Protein AF-A0A9W9AMW8-F1 (afdb_monomer)

Foldseek 3Di:
DVVVVVVVCVVVVPDDDDDDDDDPDDDDPPLCQQVVCSVCCVLVVPSDLGANPPVPPDDPPDPDPRDHRVNSLVCSCVDDDPNVCLLPVVNCVVSVVVVLVVQLVVLLVVQDDPVCVVVLVVLVVLADPVNVVVLVVVCVVPVPDDQDDSNSVSVVVNVVSVLSSQCRRPPGPSVVVVVVVVVVVCCVVVNDDPDDDDDDDDLLPDVQLLVLLVHDDDPVCNPVDDPPPVSSVVSVVSCVSRVSSVVVVVVVVVVCCCCAQQVCVPPQSQHPVGHDPDD

Mean predicted aligned error: 9.23 Å

Secondary structure (DSSP, 8-state):
-HHHHHHHHHHHT-S--------SSPPPSSS-HHHHHHH-TTTSTTS-S-TT-TT----TTS--PPPPHHHHHHHHHH-TTT-HHHH-HHHHHHHHHHHHHHHHHHHHHHH--TTHHHHHHHHHHH--HHHHHHHHHHHHH-TTPPP-SHHHHHHHHHHHHHHHHHTTSTT-HHHHHHHHHHHHHHHHHH-S-S--------TTT-HHHHHHTT----GGGTTTT--HHHHHHHHHHHHHH-HHHHHHHHHHHHHHIIIIIS-TTSTT-EETTEE-S--

Organism: NCBI:txid40482

InterPro domains:
  IPR025476 Helitron helicase-like domain [PF14214] (72-278)

Radius of gyration: 26.16 Å; Cα contacts (8 Å, |Δi|>4): 205; chains: 1; bounding box: 61×70×67 Å

Sequence (279 aa):
MRKLIALQQLKSGDEPFIKFPSGSTALSTYKNPKLYAYLWPTLFPYGVGMMENDDIHSDSSVGFRHIDMRTHTSYLLQSKPNCRFQTHLSFIFVIGNILQRRQTSFNAKLAVKRSWFPHVEVLLQKITKNTIDEYTLKLKENPFTRAVTEGEKAASQLMKYINYVDEHIPGSMSEVQNMREEMFSLVHTNNLPHVFLTLNPSDTNNPIAQVFAGRNINLDQFFHNLKPQTDNLERSACIAQNPVAGAQFFNFSVRNLLDILLGTKRQNRKGVFGEVAVY

Structure (mmCIF, N/CA/C/O backbone):
data_AF-A0A9W9AMW8-F1
#
_entry.id   AF-A0A9W9AMW8-F1
#
loop_
_atom_site.group_PDB
_atom_site.id
_atom_site.type_symbol
_atom_site.label_atom_id
_atom_site.label_alt_id
_atom_site.label_comp_id
_atom_site.label_asym_id
_atom_site.label_entity_id
_atom_site.label_seq_id
_atom_site.pdbx_PDB_ins_code
_atom_site.Cartn_x
_atom_site.Cartn_y
_atom_site.Cartn_z
_atom_site.occupancy
_atom_site.B_iso_or_equiv
_atom_site.auth_seq_id
_atom_site.auth_comp_id
_atom_site.auth_asym_id
_atom_site.auth_atom_id
_atom_site.pdbx_PDB_model_num
ATOM 1 N N . MET A 1 1 ? 23.809 26.213 -1.575 1.00 58.16 1 MET A N 1
ATOM 2 C CA . MET A 1 1 ? 24.004 26.499 -3.015 1.00 58.16 1 MET A CA 1
ATOM 3 C C . MET A 1 1 ? 22.744 26.337 -3.869 1.00 58.16 1 MET A C 1
ATOM 5 O O . MET A 1 1 ? 22.330 27.344 -4.417 1.00 58.16 1 MET A O 1
ATOM 9 N N . ARG A 1 2 ? 22.066 25.174 -3.945 1.00 64.50 2 ARG A N 1
ATOM 10 C CA . ARG A 1 2 ? 20.870 24.984 -4.817 1.00 64.50 2 ARG A CA 1
ATOM 11 C C . ARG A 1 2 ? 19.776 26.063 -4.700 1.00 64.50 2 ARG A C 1
ATOM 13 O O . ARG A 1 2 ? 19.277 26.525 -5.714 1.00 64.50 2 ARG A O 1
ATOM 20 N N . LYS A 1 3 ? 19.441 26.508 -3.481 1.00 76.88 3 LYS A N 1
ATOM 21 C CA . LYS A 1 3 ? 18.440 27.575 -3.264 1.00 76.88 3 LYS A CA 1
ATOM 22 C C . LYS A 1 3 ? 18.884 28.951 -3.790 1.00 76.88 3 LYS A C 1
ATOM 24 O O . LYS A 1 3 ? 18.048 29.704 -4.266 1.00 76.88 3 LYS A O 1
ATOM 29 N N . LEU A 1 4 ? 20.180 29.271 -3.709 1.00 81.56 4 LEU A N 1
ATOM 30 C CA . LEU A 1 4 ? 20.737 30.539 -4.205 1.00 81.56 4 LEU A CA 1
ATOM 31 C C . LEU A 1 4 ? 20.800 30.560 -5.736 1.00 81.56 4 LEU A C 1
ATOM 33 O O . LEU A 1 4 ? 20.479 31.579 -6.330 1.00 81.56 4 LEU A O 1
ATOM 37 N N . ILE A 1 5 ? 21.126 29.421 -6.356 1.00 82.62 5 ILE A N 1
ATOM 38 C CA . ILE A 1 5 ? 21.099 29.246 -7.817 1.00 82.62 5 ILE A CA 1
ATOM 39 C C . ILE 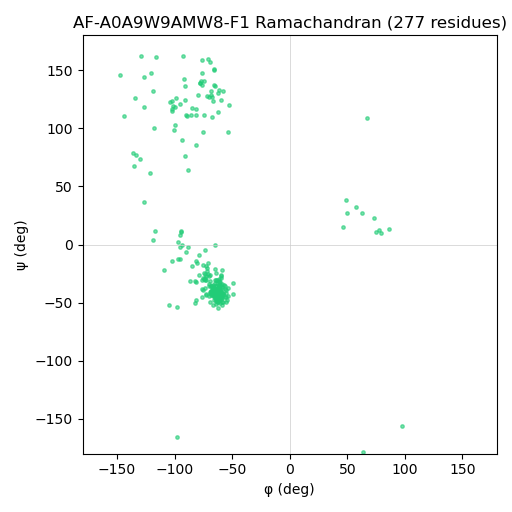A 1 5 ? 19.670 29.436 -8.345 1.00 82.62 5 ILE A C 1
ATOM 41 O O . ILE A 1 5 ? 19.457 30.250 -9.235 1.00 82.62 5 ILE A O 1
ATOM 45 N N . ALA A 1 6 ? 18.680 28.791 -7.717 1.00 76.81 6 ALA A N 1
ATOM 46 C CA . ALA A 1 6 ? 17.273 28.966 -8.084 1.00 76.81 6 ALA A CA 1
ATOM 47 C C . ALA A 1 6 ? 16.792 30.423 -7.921 1.00 76.81 6 ALA A C 1
ATOM 49 O O . ALA A 1 6 ? 16.047 30.929 -8.753 1.00 76.81 6 ALA A O 1
ATOM 50 N N . LEU A 1 7 ? 17.235 31.126 -6.871 1.00 80.31 7 LEU A N 1
ATOM 51 C CA . LEU A 1 7 ? 16.938 32.552 -6.672 1.00 80.31 7 LEU 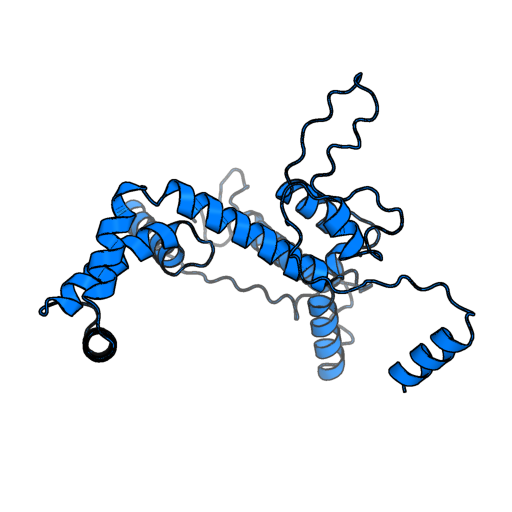A CA 1
ATOM 52 C C . LEU A 1 7 ? 17.586 33.452 -7.732 1.00 80.31 7 LEU A C 1
ATOM 54 O O . LEU A 1 7 ? 16.980 34.440 -8.141 1.00 80.31 7 LEU A O 1
ATOM 58 N N . GLN A 1 8 ? 18.805 33.128 -8.162 1.00 82.56 8 GLN A N 1
ATOM 59 C CA . GLN A 1 8 ? 19.505 33.857 -9.215 1.00 82.56 8 GLN A CA 1
ATOM 60 C C . GLN A 1 8 ? 18.796 33.684 -10.565 1.00 82.56 8 GLN A C 1
ATOM 62 O O . GLN A 1 8 ? 18.558 34.682 -11.235 1.00 82.56 8 GLN A O 1
ATOM 67 N N . GLN A 1 9 ? 18.367 32.460 -10.897 1.00 81.44 9 GLN A N 1
ATOM 68 C CA . GLN A 1 9 ? 17.563 32.157 -12.091 1.00 81.44 9 GLN A CA 1
ATOM 69 C C . GLN A 1 9 ? 16.189 32.852 -12.059 1.00 81.44 9 GLN A C 1
ATOM 71 O O . GLN A 1 9 ? 15.756 33.435 -13.049 1.00 81.44 9 GLN A O 1
ATOM 76 N N . LEU A 1 10 ? 15.524 32.873 -10.895 1.00 77.88 10 LEU A N 1
ATOM 77 C CA . LEU A 1 10 ? 14.263 33.604 -10.705 1.00 77.88 10 LEU A CA 1
ATOM 78 C C . LEU A 1 10 ? 14.413 35.111 -10.947 1.00 77.88 10 LEU A C 1
ATOM 80 O O . LEU A 1 10 ? 13.481 35.748 -11.431 1.00 77.88 10 LEU A O 1
ATOM 84 N N . LYS A 1 11 ? 15.561 35.690 -10.573 1.00 81.25 11 LYS A N 1
ATOM 85 C CA . LYS A 1 11 ? 15.839 37.119 -10.762 1.00 81.25 11 LYS A CA 1
ATOM 86 C C . LYS A 1 11 ? 16.311 37.468 -12.168 1.00 81.25 11 LYS A C 1
ATOM 88 O O . LYS A 1 11 ? 16.034 38.582 -12.599 1.00 81.25 11 LYS A O 1
ATOM 93 N N . SER A 1 12 ? 17.034 36.576 -12.845 1.00 83.69 12 SER A N 1
ATOM 94 C CA . SER A 1 12 ? 17.499 36.824 -14.212 1.00 83.69 12 SER A CA 1
ATOM 95 C C . SER A 1 12 ? 16.367 36.726 -15.234 1.00 83.69 12 SER A C 1
ATOM 97 O O . SER A 1 12 ? 16.420 37.396 -16.258 1.00 83.69 12 SER A O 1
ATOM 99 N N . GLY A 1 13 ? 15.307 35.967 -14.925 1.00 75.31 13 GLY A N 1
ATOM 100 C CA . GLY A 1 13 ? 14.153 35.804 -15.812 1.00 75.31 13 GLY A CA 1
ATOM 101 C C . GLY A 1 13 ? 14.427 34.883 -17.003 1.00 75.31 13 GLY A C 1
ATOM 102 O O . GLY A 1 13 ? 13.601 34.808 -17.907 1.00 75.31 13 GLY A O 1
ATOM 103 N N . ASP A 1 14 ? 15.561 34.174 -16.990 1.00 76.00 14 ASP A N 1
ATOM 104 C CA . ASP A 1 14 ? 15.997 33.304 -18.089 1.00 76.00 14 ASP A CA 1
ATOM 105 C C . ASP A 1 14 ? 15.162 32.016 -18.201 1.00 76.00 14 ASP A C 1
ATOM 107 O O . ASP A 1 14 ? 15.104 31.409 -19.269 1.00 76.00 14 ASP A O 1
AT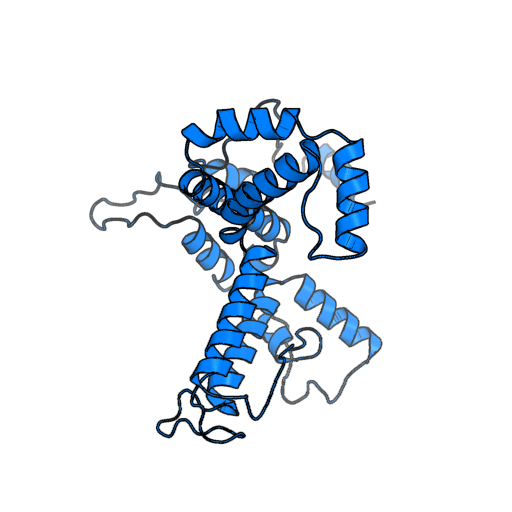OM 111 N N . GLU A 1 15 ? 14.500 31.592 -17.117 1.00 72.19 15 GLU A N 1
ATOM 112 C CA . GLU A 1 15 ? 13.675 30.380 -17.090 1.00 72.19 15 GLU A CA 1
ATOM 113 C C . GLU A 1 15 ? 12.202 30.689 -16.759 1.00 72.19 15 GLU A C 1
ATOM 115 O O . GLU A 1 15 ? 11.914 31.382 -15.775 1.00 72.19 15 GLU A O 1
ATOM 120 N N . PRO A 1 16 ? 11.237 30.146 -17.530 1.00 69.69 16 PRO A N 1
ATOM 121 C CA . PRO A 1 16 ? 9.822 30.280 -17.218 1.00 69.69 16 PRO A CA 1
ATOM 122 C C . PRO A 1 16 ? 9.482 29.493 -15.948 1.00 69.69 16 PRO A C 1
ATOM 124 O O . PRO A 1 16 ? 9.762 28.299 -15.837 1.00 69.69 16 PRO A O 1
ATOM 127 N N . PHE A 1 17 ? 8.823 30.147 -14.993 1.00 69.44 17 PHE A N 1
ATOM 128 C CA . PHE A 1 17 ? 8.381 29.528 -13.745 1.00 69.44 17 PHE A CA 1
ATOM 129 C C . PHE A 1 17 ? 6.861 29.611 -13.586 1.00 69.44 17 PHE A C 1
ATOM 131 O O . PHE A 1 17 ? 6.219 30.580 -13.989 1.00 69.44 17 PHE A O 1
ATOM 138 N N . ILE A 1 18 ? 6.276 28.596 -12.943 1.00 67.62 18 ILE A N 1
ATOM 139 C CA . ILE A 1 18 ? 4.854 28.577 -12.582 1.00 67.62 18 ILE A CA 1
ATOM 140 C C . ILE A 1 18 ? 4.730 28.928 -11.101 1.00 67.62 18 ILE A C 1
ATOM 142 O O . ILE A 1 18 ? 5.240 28.218 -10.232 1.00 67.62 18 ILE A O 1
ATOM 146 N N . LYS A 1 19 ? 4.034 30.027 -10.796 1.00 70.12 19 LYS A N 1
ATOM 147 C CA . LYS A 1 19 ? 3.713 30.408 -9.418 1.00 70.12 19 LYS A CA 1
ATOM 148 C C . LYS A 1 19 ? 2.490 29.625 -8.942 1.00 70.12 19 LYS A C 1
ATOM 150 O O . LYS A 1 19 ? 1.393 29.837 -9.447 1.00 70.12 19 LYS A O 1
ATOM 155 N N . PHE A 1 20 ? 2.671 28.788 -7.924 1.00 67.56 20 PHE A N 1
ATOM 156 C CA . PHE A 1 20 ? 1.572 28.147 -7.200 1.00 67.56 20 PHE A CA 1
ATOM 157 C C . PHE A 1 20 ? 1.286 28.901 -5.894 1.00 67.56 20 PHE A C 1
ATOM 159 O O . PHE A 1 20 ? 2.062 28.781 -4.944 1.00 67.56 20 PHE A O 1
ATOM 166 N N . PRO A 1 21 ? 0.219 29.718 -5.823 1.00 66.25 21 PRO A N 1
ATOM 167 C CA . PRO A 1 21 ? -0.158 30.384 -4.584 1.00 66.25 21 PRO A CA 1
ATOM 168 C C . PRO A 1 21 ? -0.796 29.391 -3.602 1.00 66.25 21 PRO A C 1
ATOM 170 O O . PRO A 1 21 ? -1.598 28.542 -3.987 1.00 66.25 21 PRO A O 1
ATOM 173 N N . SER A 1 22 ? -0.479 29.527 -2.316 1.00 73.56 22 SER A N 1
ATOM 174 C CA . SER A 1 22 ? -1.246 28.892 -1.242 1.00 73.56 22 SER A CA 1
ATOM 175 C C . SER A 1 22 ? -2.550 29.660 -1.006 1.00 73.56 22 SER A C 1
ATOM 177 O O . SER A 1 22 ? -2.531 30.890 -0.967 1.00 73.56 22 SER A O 1
ATOM 179 N N . GLY A 1 23 ? -3.664 28.951 -0.814 1.00 77.75 23 GLY A N 1
ATOM 180 C CA . GLY A 1 23 ? -4.969 29.533 -0.481 1.00 77.75 23 GLY A CA 1
ATOM 181 C C . GLY A 1 23 ? -5.469 29.103 0.900 1.00 77.75 23 GLY A C 1
ATOM 182 O O . GLY A 1 23 ? -5.011 28.103 1.446 1.00 77.75 23 GLY A O 1
ATOM 183 N N . SER A 1 24 ? -6.431 29.844 1.456 1.00 83.19 24 SER A N 1
ATOM 184 C CA . SER A 1 24 ? -7.103 29.516 2.726 1.00 83.19 24 SER A CA 1
ATOM 185 C C . SER A 1 24 ? -8.213 28.468 2.581 1.00 83.19 24 SER A C 1
ATOM 187 O O . SER A 1 24 ? -8.658 27.896 3.571 1.00 83.19 24 SER A O 1
ATOM 189 N N . THR A 1 25 ? -8.671 28.210 1.352 1.00 83.56 25 THR A N 1
ATOM 190 C CA . THR A 1 25 ? -9.754 27.263 1.058 1.00 83.56 25 THR A CA 1
ATOM 191 C C . THR A 1 25 ? -9.177 25.955 0.532 1.00 83.56 25 THR A C 1
ATOM 193 O O . THR A 1 25 ? -8.456 25.945 -0.466 1.00 83.56 25 THR A O 1
ATOM 196 N N . ALA A 1 26 ? -9.505 24.843 1.189 1.00 82.06 26 ALA A N 1
ATOM 197 C CA . ALA A 1 26 ? -9.103 23.521 0.728 1.00 82.06 26 ALA A CA 1
ATOM 198 C C . ALA A 1 26 ? -9.839 23.154 -0.569 1.00 82.06 26 ALA A C 1
ATOM 200 O O . ALA A 1 26 ? -11.061 23.274 -0.661 1.00 82.06 26 ALA A O 1
ATOM 201 N N . LEU A 1 27 ? -9.097 22.673 -1.567 1.00 83.88 27 LEU A N 1
ATOM 202 C CA . LEU A 1 27 ? -9.687 22.159 -2.799 1.00 83.88 27 LEU A CA 1
ATOM 203 C C . LEU A 1 27 ? -10.235 20.746 -2.577 1.00 83.88 27 LEU A C 1
ATOM 205 O O . LEU A 1 27 ? -9.589 19.907 -1.946 1.00 83.88 27 LEU A O 1
ATOM 209 N N . SER A 1 28 ? -11.416 20.472 -3.138 1.00 85.94 28 SER A N 1
ATOM 210 C CA . SER A 1 28 ? -11.959 19.113 -3.178 1.00 85.94 28 SER A CA 1
ATOM 211 C C . SER A 1 28 ? -11.016 18.209 -3.962 1.00 85.94 28 SER A C 1
ATOM 213 O O . SER A 1 28 ? -10.603 18.555 -5.071 1.00 85.94 28 SER A O 1
ATOM 215 N N . THR A 1 29 ? -10.720 17.037 -3.401 1.00 85.56 29 THR A N 1
ATOM 216 C CA . THR A 1 29 ? -10.011 15.978 -4.119 1.00 85.56 29 THR A CA 1
ATOM 217 C C . THR A 1 29 ? -10.936 15.171 -5.018 1.00 85.56 29 THR A C 1
ATOM 219 O O . THR A 1 29 ? -10.418 14.435 -5.839 1.00 85.56 29 THR A O 1
ATOM 222 N N . TYR A 1 30 ? -12.264 15.274 -4.879 1.00 85.50 30 TYR A N 1
ATOM 223 C CA . TYR A 1 30 ? -13.259 14.556 -5.687 1.00 85.50 30 TYR A CA 1
ATOM 224 C C . TYR A 1 30 ? -13.675 15.358 -6.915 1.00 85.50 30 TYR A C 1
ATOM 226 O O . TYR A 1 30 ? -13.981 16.544 -6.771 1.00 85.50 30 TYR A O 1
ATOM 234 N N . LYS A 1 31 ? -13.764 14.687 -8.076 1.00 82.94 31 LYS A N 1
ATOM 235 C CA . LYS A 1 31 ? -14.262 15.257 -9.344 1.00 82.94 31 LYS A CA 1
ATOM 236 C C . LYS A 1 31 ? -13.616 16.607 -9.685 1.00 82.94 31 LYS A C 1
ATOM 238 O O . LYS A 1 31 ? -14.275 17.539 -10.131 1.00 82.94 31 LYS A O 1
ATOM 243 N N . ASN A 1 32 ? -12.321 16.725 -9.402 1.00 88.06 32 ASN A N 1
ATOM 244 C CA . ASN A 1 32 ? -11.545 17.938 -9.625 1.00 88.06 32 ASN A CA 1
ATOM 245 C C . ASN A 1 32 ? -10.257 17.588 -10.383 1.00 88.06 32 ASN A C 1
ATOM 247 O O . ASN A 1 32 ? -9.176 17.576 -9.791 1.00 88.06 32 ASN A O 1
ATOM 251 N N . PRO A 1 33 ? -10.348 17.279 -11.688 1.00 88.56 33 PRO A N 1
ATOM 252 C CA . PRO A 1 33 ? -9.206 16.810 -12.474 1.00 88.56 33 PRO A CA 1
ATOM 253 C C . PRO A 1 33 ? -8.055 17.824 -12.521 1.00 88.56 33 PRO A C 1
ATOM 255 O O . PRO A 1 33 ? -6.881 17.448 -12.525 1.00 88.56 33 PRO A O 1
ATOM 258 N N . LYS A 1 34 ? -8.375 19.126 -12.494 1.00 88.06 34 LYS A N 1
ATOM 259 C CA . LYS A 1 34 ? -7.392 20.221 -12.514 1.00 88.06 34 LYS A CA 1
ATOM 260 C C . LYS A 1 34 ? -6.461 20.189 -11.303 1.00 88.06 34 LYS A C 1
ATOM 262 O O . LYS A 1 34 ? -5.285 20.519 -11.441 1.00 88.06 34 LYS A O 1
ATOM 267 N N . LEU A 1 35 ? -6.945 19.718 -10.149 1.00 89.25 35 LEU A N 1
ATOM 268 C CA . LEU A 1 35 ? -6.121 19.543 -8.953 1.00 89.25 35 LEU A CA 1
ATOM 269 C C . LEU A 1 35 ? -4.894 18.668 -9.231 1.00 89.25 35 LEU A C 1
ATOM 271 O O . LEU A 1 35 ? -3.804 18.985 -8.768 1.00 89.25 35 LEU A O 1
ATOM 275 N N . TYR A 1 36 ? -5.042 17.586 -9.995 1.00 90.44 36 TYR A N 1
ATOM 276 C CA . TYR A 1 36 ? -3.932 16.667 -10.252 1.00 90.44 36 TYR A CA 1
ATOM 277 C C . TYR A 1 36 ? -2.867 17.284 -11.165 1.00 90.44 36 TYR A C 1
ATOM 279 O O . TYR A 1 36 ? -1.677 17.058 -10.949 1.00 90.44 36 TYR A O 1
ATOM 287 N N . ALA A 1 37 ? -3.268 18.122 -12.126 1.00 88.69 37 ALA A N 1
ATOM 288 C CA . ALA A 1 37 ? -2.322 18.898 -12.928 1.00 88.69 37 ALA A CA 1
ATOM 289 C C . ALA A 1 37 ? -1.587 19.951 -12.083 1.00 88.69 37 ALA A C 1
ATOM 291 O O . ALA A 1 37 ? -0.398 20.179 -12.282 1.00 88.69 37 ALA A O 1
ATOM 292 N N . TYR A 1 38 ? -2.270 20.547 -11.102 1.00 86.50 38 TYR A N 1
ATOM 293 C CA . TYR A 1 38 ? -1.658 21.482 -10.157 1.00 86.50 38 TYR A CA 1
ATOM 294 C C . TYR A 1 38 ? -0.667 20.811 -9.205 1.00 86.50 38 TYR A C 1
ATOM 296 O O . TYR A 1 38 ? 0.388 21.370 -8.922 1.00 86.50 38 TYR A O 1
ATOM 304 N N . LEU A 1 39 ? -0.983 19.608 -8.725 1.00 89.12 39 LEU A N 1
ATOM 305 C CA . LEU A 1 39 ? -0.099 18.849 -7.841 1.00 89.12 39 LEU A CA 1
ATOM 306 C C . LEU A 1 39 ? 1.143 18.327 -8.574 1.00 89.12 39 LEU A C 1
ATOM 308 O O . LEU A 1 39 ? 2.222 18.281 -7.982 1.00 89.12 39 LEU A O 1
ATOM 312 N N . TRP A 1 40 ? 0.999 17.947 -9.848 1.00 92.06 40 TRP A N 1
ATOM 313 C CA . TRP A 1 40 ? 2.073 17.332 -10.633 1.00 92.06 40 TRP A CA 1
ATOM 314 C C . TRP A 1 40 ? 2.197 17.907 -12.044 1.00 92.06 40 TRP A C 1
ATOM 316 O O . TRP A 1 40 ? 1.995 17.184 -13.027 1.00 92.06 40 TRP A O 1
ATOM 326 N N . PRO A 1 41 ? 2.613 19.177 -12.174 1.00 89.62 41 PRO A N 1
ATOM 327 C CA . PRO A 1 41 ? 2.812 19.795 -13.482 1.00 89.62 41 PRO A CA 1
ATOM 328 C C . PRO A 1 41 ? 3.858 19.049 -14.327 1.00 89.62 41 PRO A C 1
ATOM 330 O O . PRO A 1 41 ? 3.753 19.005 -15.546 1.00 89.62 41 PRO A O 1
ATOM 333 N N . THR A 1 42 ? 4.835 18.386 -13.701 1.00 89.38 42 THR A N 1
ATOM 334 C CA . THR A 1 42 ? 5.845 17.560 -14.387 1.00 89.38 42 THR A CA 1
ATOM 335 C C . THR A 1 42 ? 5.290 16.241 -14.934 1.00 89.38 42 THR A C 1
ATOM 337 O O . THR A 1 42 ? 5.814 15.707 -15.913 1.00 89.38 42 THR A O 1
ATOM 340 N N . LEU A 1 43 ? 4.228 15.699 -14.329 1.00 91.75 43 LEU A N 1
ATOM 341 C CA . LEU A 1 43 ? 3.564 14.481 -14.803 1.00 91.75 43 LEU A CA 1
ATOM 342 C C . LEU A 1 43 ? 2.491 14.789 -15.852 1.00 91.75 43 LEU A C 1
ATOM 344 O O . LEU A 1 43 ? 2.310 14.003 -16.786 1.00 91.75 43 LEU A O 1
ATOM 348 N N . PHE A 1 44 ? 1.847 15.953 -15.739 1.00 90.62 44 PHE A N 1
ATOM 349 C CA . PHE A 1 44 ? 0.794 16.435 -16.636 1.00 90.62 44 PHE A CA 1
ATOM 350 C C . PHE A 1 44 ? 1.168 17.784 -17.288 1.00 90.62 44 PHE A C 1
ATOM 352 O O . PHE A 1 44 ? 0.448 18.768 -17.108 1.00 90.62 44 PHE A O 1
ATOM 359 N N . PRO A 1 45 ? 2.262 17.858 -18.074 1.00 87.19 45 PRO A N 1
ATOM 360 C CA . PRO A 1 45 ? 2.797 19.129 -18.585 1.00 87.19 45 PRO A CA 1
ATOM 361 C C . PRO A 1 45 ? 1.851 19.866 -19.539 1.00 87.19 45 PRO A C 1
ATOM 363 O O . PRO A 1 45 ? 1.920 21.084 -19.660 1.00 87.19 45 PRO A O 1
ATOM 366 N N . TYR A 1 46 ? 0.948 19.138 -20.195 1.00 85.75 46 TYR A N 1
ATOM 367 C CA . TYR A 1 46 ? -0.035 19.696 -21.126 1.00 85.75 46 TYR A CA 1
ATOM 368 C C . TYR A 1 46 ? -1.407 19.939 -20.482 1.00 85.75 46 TYR A C 1
ATOM 370 O O . TYR A 1 46 ? -2.344 20.311 -21.179 1.00 85.75 46 TYR A O 1
ATOM 378 N N . GLY A 1 47 ? -1.563 19.682 -19.176 1.00 82.81 47 GLY A N 1
ATOM 379 C CA . GLY A 1 47 ? -2.856 19.815 -18.499 1.00 82.81 47 GLY A CA 1
ATOM 380 C C . GLY A 1 47 ? -3.942 18.872 -19.033 1.00 82.81 47 GLY A C 1
ATOM 381 O O . GLY A 1 47 ? -5.123 19.196 -18.943 1.00 82.81 47 GLY A O 1
ATOM 382 N N . VAL A 1 48 ? -3.556 17.717 -19.588 1.00 84.69 48 VAL A N 1
ATOM 383 C CA . VAL A 1 48 ? -4.465 16.661 -20.069 1.00 84.69 48 VAL A CA 1
ATOM 384 C C . VAL A 1 48 ? -4.071 15.294 -19.505 1.00 84.69 48 VAL A C 1
ATOM 386 O O . VAL A 1 48 ? -2.945 15.102 -19.041 1.00 84.69 48 VAL A O 1
ATOM 389 N N . GLY A 1 49 ? -4.996 14.330 -19.557 1.00 85.25 49 GLY A N 1
ATOM 390 C CA . GLY A 1 49 ? -4.763 12.957 -19.089 1.00 85.25 49 GLY A CA 1
ATOM 391 C C . GLY A 1 49 ? -4.819 12.777 -17.569 1.00 85.25 49 GLY A C 1
ATOM 392 O O . GLY A 1 49 ? -4.403 11.740 -17.064 1.00 85.25 49 GLY A O 1
ATOM 393 N N . MET A 1 50 ? -5.313 13.773 -16.828 1.00 89.69 50 MET A N 1
ATOM 394 C CA . MET A 1 50 ? -5.529 13.671 -15.384 1.00 89.69 50 MET A CA 1
ATOM 395 C C . MET A 1 50 ? -6.674 12.714 -15.048 1.00 89.69 50 MET A C 1
ATOM 397 O O . MET A 1 50 ? -7.585 12.484 -15.844 1.00 89.69 50 MET A O 1
ATOM 401 N N . MET A 1 51 ? -6.649 12.189 -13.826 1.00 89.88 51 MET A N 1
ATOM 402 C CA . MET A 1 51 ? -7.715 11.346 -13.299 1.00 89.88 51 MET A CA 1
ATOM 403 C C . MET A 1 51 ? -9.019 12.128 -13.129 1.00 89.88 51 MET A C 1
ATOM 405 O O . MET A 1 51 ? -8.990 13.322 -12.839 1.00 89.88 51 MET A O 1
ATOM 409 N N . GLU A 1 52 ? -10.150 11.426 -13.265 1.00 86.75 52 GLU A N 1
ATOM 410 C CA . GLU A 1 52 ? -11.501 11.992 -13.094 1.00 86.75 52 GLU A CA 1
ATOM 411 C C . GLU A 1 52 ? -11.784 13.183 -14.024 1.00 86.75 52 GLU A C 1
ATOM 413 O O . GLU A 1 52 ? -12.478 14.126 -13.645 1.00 86.75 52 GLU A O 1
ATOM 418 N N . ASN A 1 53 ? -11.188 13.170 -15.219 1.00 84.25 53 ASN A N 1
ATOM 419 C CA . ASN A 1 53 ? -11.430 14.180 -16.234 1.00 84.25 53 ASN A CA 1
ATOM 420 C C . ASN A 1 53 ? -12.539 13.724 -17.185 1.00 84.25 53 ASN A C 1
ATOM 422 O O . ASN A 1 53 ? -12.263 13.091 -18.203 1.00 84.25 53 ASN A O 1
ATOM 426 N N . ASP A 1 54 ? -13.775 14.065 -16.831 1.00 76.81 54 ASP A N 1
ATOM 427 C CA . ASP A 1 54 ? -14.958 13.790 -17.651 1.00 76.81 54 ASP A CA 1
ATOM 428 C C . ASP A 1 54 ? -15.109 14.805 -18.808 1.00 76.81 54 ASP A C 1
ATOM 430 O O . ASP A 1 54 ? -15.913 14.599 -19.706 1.00 76.81 54 ASP A O 1
ATOM 434 N N . ASP A 1 55 ? -14.312 15.883 -18.850 1.00 72.38 55 ASP A N 1
ATOM 435 C CA . ASP A 1 55 ? -14.420 16.910 -19.900 1.00 72.38 55 ASP A CA 1
ATOM 436 C C . ASP A 1 55 ? -13.895 16.413 -21.267 1.00 72.38 55 ASP A C 1
ATOM 438 O O . ASP A 1 55 ? -14.215 16.982 -22.312 1.00 72.38 55 ASP A O 1
ATOM 442 N N . ILE A 1 56 ? -13.093 15.338 -21.288 1.00 65.25 56 ILE A N 1
ATOM 443 C CA . ILE A 1 56 ? -12.536 14.728 -22.509 1.00 65.25 56 ILE A CA 1
ATOM 444 C C . ILE A 1 56 ? -13.521 13.682 -23.051 1.00 65.25 56 ILE A C 1
ATOM 446 O O . ILE A 1 56 ? -13.240 12.487 -23.108 1.00 65.25 56 ILE A O 1
ATOM 450 N N . HIS A 1 57 ? -14.701 14.130 -23.467 1.00 59.44 57 HIS A N 1
ATOM 451 C CA . HIS A 1 57 ? -15.585 13.341 -24.320 1.00 59.44 57 HIS A CA 1
ATOM 452 C C . HIS A 1 57 ? -15.267 13.668 -25.783 1.00 59.44 57 HIS A C 1
ATOM 454 O O . HIS A 1 57 ? -15.973 14.435 -26.434 1.00 59.44 57 HIS A O 1
ATOM 460 N N . SER A 1 58 ? -14.155 13.135 -26.301 1.00 53.03 58 SER A N 1
ATOM 461 C CA . SER A 1 58 ? -13.889 13.194 -27.739 1.00 53.03 58 SER A CA 1
ATOM 462 C C . SER A 1 58 ? -14.790 12.182 -28.441 1.00 53.03 58 SER A C 1
ATOM 464 O O . SER A 1 58 ? -14.585 10.981 -28.295 1.00 53.03 58 SER A O 1
ATOM 466 N N . ASP A 1 59 ? -15.743 12.708 -29.201 1.00 54.28 59 ASP A N 1
ATOM 467 C CA . ASP A 1 59 ? -16.601 12.001 -30.147 1.00 54.28 59 ASP A CA 1
ATOM 468 C C . ASP A 1 59 ? -17.598 11.008 -29.511 1.00 54.28 59 ASP A C 1
ATOM 470 O O . ASP A 1 59 ? -17.263 9.928 -29.028 1.00 54.28 59 ASP A O 1
ATOM 474 N N . SER A 1 60 ? -18.881 11.375 -29.539 1.00 56.91 60 SER A N 1
ATOM 475 C CA . SER A 1 60 ? -20.010 10.571 -29.043 1.00 56.91 60 SER A CA 1
ATOM 476 C C . SER A 1 60 ? -20.233 9.263 -29.820 1.00 56.91 60 SER A C 1
ATOM 478 O O . SER A 1 60 ? -21.134 8.494 -29.483 1.00 56.91 60 SER A O 1
ATOM 480 N N . SER A 1 61 ? -19.412 9.001 -30.842 1.00 59.12 61 SER A N 1
ATOM 481 C CA . SER A 1 61 ? -19.399 7.792 -31.666 1.00 59.12 61 SER A CA 1
ATOM 482 C C . SER A 1 61 ? -18.830 6.571 -30.931 1.00 59.12 61 SER A C 1
ATOM 484 O O . SER A 1 61 ? -19.278 5.447 -31.162 1.00 59.12 61 SER A O 1
ATOM 486 N N . VAL A 1 62 ? -17.894 6.779 -29.999 1.00 58.94 62 VAL A N 1
ATOM 487 C CA . VAL A 1 62 ? -17.306 5.726 -29.166 1.00 58.94 62 VAL A CA 1
ATOM 488 C C . VAL A 1 62 ? -17.658 6.052 -27.726 1.00 58.94 62 VAL A C 1
ATOM 490 O O . VAL A 1 62 ? -17.054 6.929 -27.120 1.00 58.94 62 VAL A O 1
ATOM 493 N N . GLY A 1 63 ? -18.674 5.382 -27.177 1.00 57.06 63 GLY A N 1
ATOM 494 C CA . GLY A 1 63 ? -19.122 5.601 -25.802 1.00 57.06 63 GLY A CA 1
ATOM 495 C C . GLY A 1 63 ? -17.959 5.462 -24.820 1.00 57.06 63 GLY A C 1
ATOM 496 O O . GLY A 1 63 ? -17.589 4.349 -24.442 1.00 57.06 63 GLY A O 1
ATOM 497 N N . PHE A 1 64 ? -17.358 6.586 -24.425 1.00 62.09 64 PHE A N 1
ATOM 498 C CA . PHE A 1 64 ? -16.231 6.583 -23.509 1.00 62.09 64 PHE A CA 1
ATOM 499 C C . PHE A 1 64 ? -16.735 6.106 -22.149 1.00 62.09 64 PHE A C 1
ATOM 501 O O . PHE A 1 64 ? -17.520 6.775 -21.474 1.00 62.09 64 PHE A O 1
ATOM 508 N N . ARG A 1 65 ? -16.317 4.899 -21.762 1.00 71.12 65 ARG A N 1
ATOM 509 C CA . ARG A 1 65 ? -16.656 4.319 -20.466 1.00 71.12 65 ARG A CA 1
ATOM 510 C C . ARG A 1 65 ? -15.961 5.134 -19.383 1.00 71.12 65 ARG A C 1
ATOM 512 O O . ARG A 1 65 ? -14.745 5.290 -19.429 1.00 71.12 65 ARG A O 1
ATOM 519 N N . HIS A 1 66 ? -16.720 5.596 -18.393 1.00 78.69 66 HIS A N 1
ATOM 520 C CA . HIS A 1 66 ? -16.156 6.226 -17.202 1.00 78.69 66 HIS A CA 1
ATOM 521 C C . HIS A 1 66 ? -15.095 5.303 -16.576 1.00 78.69 66 HIS A C 1
ATOM 523 O O . HIS A 1 66 ? -15.397 4.167 -16.189 1.00 78.69 66 HIS A O 1
ATOM 529 N N . ILE A 1 67 ? -13.857 5.794 -16.489 1.00 85.12 67 ILE A N 1
ATOM 530 C CA . ILE A 1 67 ? -12.722 5.078 -15.904 1.00 85.12 67 ILE A CA 1
ATOM 531 C C . ILE A 1 67 ? -12.602 5.513 -14.449 1.00 85.12 67 ILE A C 1
ATOM 533 O O . ILE A 1 67 ? -12.410 6.691 -14.153 1.00 85.12 67 ILE A O 1
ATOM 537 N N . ASP A 1 68 ? -12.691 4.561 -13.525 1.00 88.56 68 ASP A N 1
ATOM 538 C CA . ASP A 1 68 ? -12.509 4.867 -12.116 1.00 88.56 68 ASP A CA 1
ATOM 539 C C . ASP A 1 68 ? -11.064 5.310 -11.813 1.00 88.56 68 ASP A C 1
ATOM 541 O O . ASP A 1 68 ? -10.092 4.905 -12.460 1.00 88.56 68 ASP A O 1
ATOM 545 N N . MET A 1 69 ? -10.915 6.144 -10.782 1.00 90.00 69 MET A N 1
ATOM 546 C CA . MET A 1 69 ? -9.624 6.720 -10.400 1.00 90.00 69 MET A CA 1
ATOM 547 C C . MET A 1 69 ? -8.561 5.653 -10.096 1.00 90.00 69 MET A C 1
ATOM 549 O O . MET A 1 69 ? -7.382 5.874 -10.388 1.00 90.00 69 MET A O 1
ATOM 553 N N . ARG A 1 70 ? -8.947 4.510 -9.511 1.00 92.06 70 ARG A N 1
ATOM 554 C CA . ARG A 1 70 ? -8.007 3.440 -9.155 1.00 92.06 70 ARG A CA 1
ATOM 555 C C . ARG A 1 70 ? -7.468 2.790 -10.425 1.00 92.06 70 ARG A C 1
ATOM 557 O O . ARG A 1 70 ? -6.252 2.716 -10.565 1.00 92.06 70 ARG A O 1
ATOM 564 N N . THR A 1 71 ? -8.334 2.416 -11.364 1.00 91.62 71 THR A N 1
ATOM 565 C CA . THR A 1 71 ? -7.943 1.848 -12.662 1.00 91.62 71 THR A CA 1
ATOM 566 C C . THR A 1 71 ? -7.068 2.815 -13.452 1.00 91.62 71 THR A C 1
ATOM 568 O O . THR A 1 71 ? -6.015 2.417 -13.950 1.00 91.62 71 THR A O 1
ATOM 571 N N . HIS A 1 72 ? -7.432 4.101 -13.507 1.00 91.81 72 HIS A N 1
ATOM 572 C CA . HIS A 1 72 ? -6.609 5.106 -14.183 1.00 91.81 72 HIS A CA 1
ATOM 573 C C . HIS A 1 72 ? -5.233 5.252 -13.505 1.00 91.81 72 HIS A C 1
ATOM 575 O O . HIS A 1 72 ? -4.205 5.226 -14.174 1.00 91.81 72 HIS A O 1
ATOM 581 N N . THR A 1 73 ? -5.174 5.302 -12.171 1.00 93.50 73 THR A N 1
ATOM 582 C CA . THR A 1 73 ? -3.895 5.328 -11.437 1.00 93.50 73 THR A CA 1
ATOM 583 C C . THR A 1 73 ? -3.053 4.087 -11.731 1.00 93.50 73 THR A C 1
ATOM 585 O O . THR A 1 73 ? -1.862 4.207 -12.012 1.00 93.50 73 THR A O 1
ATOM 588 N N . SER A 1 74 ? -3.653 2.894 -11.704 1.00 92.56 74 SER A N 1
ATOM 589 C CA . SER A 1 74 ? -2.967 1.646 -12.043 1.00 92.56 74 SER A CA 1
ATOM 590 C C . SER A 1 74 ? -2.399 1.688 -13.458 1.00 92.56 74 SER A C 1
ATOM 592 O O . SER A 1 74 ? -1.252 1.293 -13.654 1.00 92.56 74 SER A O 1
ATOM 594 N N . TYR A 1 75 ? -3.151 2.228 -14.417 1.00 91.88 75 TYR A N 1
ATOM 595 C CA . TYR A 1 75 ? -2.672 2.441 -15.776 1.00 91.88 75 TYR A CA 1
ATOM 596 C C . TYR A 1 75 ? -1.480 3.407 -15.821 1.00 91.88 75 TYR A C 1
ATOM 598 O O . TYR A 1 75 ? -0.462 3.073 -16.425 1.00 91.88 75 TYR A O 1
ATOM 606 N N . LEU A 1 76 ? -1.536 4.554 -15.134 1.00 92.44 76 LEU A N 1
ATOM 607 C CA . LEU A 1 76 ? -0.430 5.523 -15.092 1.00 92.44 76 LEU A CA 1
ATOM 608 C C . LEU A 1 76 ? 0.839 4.919 -14.478 1.00 92.44 76 LEU A C 1
ATOM 610 O O . LEU A 1 76 ? 1.938 5.141 -14.985 1.00 92.44 76 LEU A O 1
ATOM 614 N N . LEU A 1 77 ? 0.691 4.105 -13.429 1.00 92.81 77 LEU A N 1
ATOM 615 C CA . LEU A 1 77 ? 1.802 3.381 -12.811 1.00 92.81 77 LEU A CA 1
ATOM 616 C C . LEU A 1 77 ? 2.336 2.245 -13.697 1.00 92.81 77 LEU A C 1
ATOM 618 O O . LEU A 1 77 ? 3.498 1.885 -13.565 1.00 92.81 77 LEU A O 1
ATOM 622 N N . GLN A 1 78 ? 1.537 1.675 -14.601 1.00 87.69 78 GLN A N 1
ATOM 623 C CA . GLN A 1 78 ? 1.956 0.583 -15.497 1.00 87.69 78 GLN A CA 1
ATOM 624 C C . GLN A 1 78 ? 2.384 1.056 -16.896 1.00 87.69 78 GLN A C 1
ATOM 626 O O . GLN A 1 78 ? 2.995 0.291 -17.642 1.00 87.69 78 GLN A O 1
ATOM 631 N N . SER A 1 79 ? 2.101 2.312 -17.244 1.00 80.06 79 SER A N 1
ATOM 632 C CA . SER A 1 79 ? 2.425 2.920 -18.535 1.00 80.06 79 SER A CA 1
ATOM 633 C C . SER A 1 79 ? 3.940 2.959 -18.777 1.00 80.06 79 SER A C 1
ATOM 635 O O . SER A 1 79 ? 4.682 3.672 -18.099 1.00 80.06 79 SER A O 1
ATOM 637 N N . LYS A 1 80 ? 4.397 2.208 -19.784 1.00 68.12 80 LYS A N 1
ATOM 638 C CA . LYS A 1 80 ? 5.764 2.253 -20.340 1.00 68.12 80 LYS A CA 1
ATOM 639 C C . LYS A 1 80 ? 5.776 3.258 -21.509 1.00 68.12 80 LYS A C 1
ATOM 641 O O . LYS A 1 80 ? 4.758 3.335 -22.194 1.00 68.12 80 LYS A O 1
ATOM 646 N N . PRO A 1 81 ? 6.840 4.065 -21.732 1.00 63.91 81 PRO A N 1
ATOM 647 C CA . PRO A 1 81 ? 8.256 3.724 -21.517 1.00 63.91 81 PRO A CA 1
ATOM 648 C C . PRO A 1 81 ? 8.961 4.413 -20.335 1.00 63.91 81 PRO A C 1
ATOM 650 O O . PRO A 1 81 ? 9.966 3.904 -19.859 1.00 63.91 81 PRO A O 1
ATOM 653 N N . ASN A 1 82 ? 8.470 5.557 -19.848 1.00 72.38 82 ASN A N 1
ATOM 654 C CA . ASN A 1 82 ? 9.323 6.479 -19.079 1.00 72.38 82 ASN A CA 1
ATOM 655 C C . ASN A 1 82 ? 9.292 6.297 -17.553 1.00 72.38 82 ASN A C 1
ATOM 657 O O . ASN A 1 82 ? 9.930 7.081 -16.858 1.00 72.38 82 ASN A O 1
ATOM 661 N N . CYS A 1 83 ? 8.510 5.350 -17.014 1.00 85.50 83 CYS A N 1
ATOM 662 C CA . CYS A 1 83 ? 8.329 5.085 -15.571 1.00 85.50 83 CYS A CA 1
ATOM 663 C C . CYS A 1 83 ? 8.097 6.332 -14.682 1.00 85.50 83 CYS A C 1
ATOM 665 O O . CYS A 1 83 ? 8.158 6.242 -13.461 1.00 85.50 83 CYS A O 1
ATOM 667 N N . ARG A 1 84 ? 7.777 7.496 -15.267 1.00 90.25 84 ARG A N 1
ATOM 668 C CA . ARG A 1 84 ? 7.752 8.799 -14.581 1.00 90.25 84 ARG A CA 1
ATOM 669 C C . ARG A 1 84 ? 6.783 8.839 -13.404 1.00 90.25 84 ARG A C 1
ATOM 671 O O . ARG A 1 84 ? 7.066 9.465 -12.396 1.00 90.25 84 ARG A O 1
ATOM 678 N N . PHE A 1 85 ? 5.654 8.140 -13.518 1.00 92.69 85 PHE A N 1
ATOM 679 C CA . PHE A 1 85 ? 4.670 8.028 -12.441 1.00 92.69 85 PHE A CA 1
ATOM 680 C C . PHE A 1 85 ? 5.137 7.083 -11.329 1.00 92.69 85 PHE A C 1
ATOM 682 O O . PHE A 1 85 ? 4.784 7.284 -1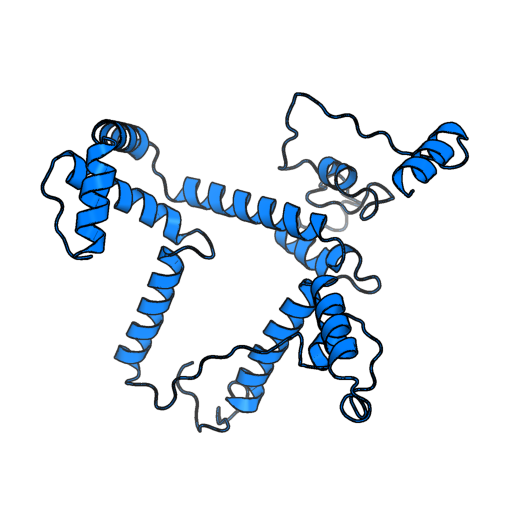0.172 1.00 92.69 85 PHE A O 1
ATOM 689 N N . GLN A 1 86 ? 5.946 6.076 -11.671 1.00 92.25 86 GLN A N 1
ATOM 690 C CA . GLN A 1 86 ? 6.508 5.119 -10.718 1.00 92.25 86 GLN A CA 1
ATOM 691 C C . GLN A 1 86 ? 7.647 5.722 -9.889 1.00 92.25 86 GLN A C 1
ATOM 693 O O . GLN A 1 86 ? 7.868 5.304 -8.757 1.00 92.25 86 GLN A O 1
ATOM 698 N N . THR A 1 87 ? 8.368 6.700 -10.441 1.00 91.75 87 THR A N 1
ATOM 699 C CA . THR A 1 87 ? 9.497 7.350 -9.759 1.00 91.75 87 THR A CA 1
ATOM 700 C C . THR A 1 87 ? 9.122 8.647 -9.047 1.00 91.75 87 THR A C 1
ATOM 702 O O . THR A 1 87 ? 9.874 9.161 -8.217 1.00 91.75 87 THR A O 1
ATOM 705 N N . HIS A 1 88 ? 7.928 9.183 -9.310 1.00 93.88 88 HIS A N 1
ATOM 706 C CA . HIS A 1 88 ? 7.438 10.387 -8.653 1.00 93.88 88 HIS A CA 1
ATOM 707 C C . HIS A 1 88 ? 6.861 10.066 -7.266 1.00 93.88 88 HIS A C 1
ATOM 709 O O . HIS A 1 88 ? 5.654 9.899 -7.095 1.00 93.88 88 HIS A O 1
ATOM 715 N N . LEU A 1 89 ? 7.714 10.016 -6.240 1.00 91.88 89 LEU A N 1
ATOM 716 C CA . LEU A 1 89 ? 7.328 9.583 -4.886 1.00 91.88 89 LEU A CA 1
ATOM 717 C C . LEU A 1 89 ? 6.124 10.337 -4.299 1.00 91.88 89 LEU A C 1
ATOM 719 O O . LEU A 1 89 ? 5.270 9.723 -3.663 1.00 91.88 89 LEU A O 1
ATOM 723 N N . SER A 1 90 ? 5.992 11.647 -4.549 1.00 94.31 90 SER A N 1
ATOM 724 C CA . SER A 1 90 ? 4.825 12.387 -4.049 1.00 94.31 90 SER A CA 1
ATOM 725 C C . SER A 1 90 ? 3.526 12.016 -4.769 1.00 94.31 90 SER A C 1
ATOM 727 O O . SER A 1 90 ? 2.465 12.107 -4.160 1.00 94.31 90 SER A O 1
ATOM 729 N N . PHE A 1 91 ? 3.593 11.559 -6.026 1.00 94.44 91 PHE A N 1
ATOM 730 C CA . PHE A 1 91 ? 2.418 11.073 -6.751 1.00 94.44 91 PHE A CA 1
ATOM 731 C C . PHE A 1 91 ? 1.910 9.798 -6.095 1.00 94.44 91 PHE A C 1
ATOM 733 O O . PHE A 1 91 ? 0.756 9.740 -5.683 1.00 94.44 91 PHE A O 1
ATOM 740 N N . ILE A 1 92 ? 2.802 8.826 -5.896 1.00 93.75 92 ILE A N 1
ATOM 741 C CA . ILE A 1 92 ? 2.479 7.549 -5.252 1.00 93.75 92 ILE A CA 1
ATOM 742 C C . ILE A 1 92 ? 1.928 7.778 -3.847 1.00 93.75 92 ILE A C 1
ATOM 744 O O . ILE A 1 92 ? 0.865 7.261 -3.508 1.00 93.75 92 ILE A O 1
ATOM 748 N N . PHE A 1 93 ? 2.618 8.594 -3.048 1.00 93.94 93 PHE A N 1
ATOM 749 C CA . PHE A 1 93 ? 2.217 8.869 -1.676 1.00 93.94 93 PHE A CA 1
ATOM 750 C C . PHE A 1 93 ? 0.843 9.543 -1.604 1.00 93.94 93 PHE A C 1
ATOM 752 O O . PHE A 1 93 ? -0.058 9.046 -0.928 1.00 93.94 93 PHE A O 1
ATOM 759 N N . VAL A 1 94 ? 0.644 10.661 -2.304 1.00 94.56 94 VAL A N 1
ATOM 760 C CA . VAL A 1 94 ? -0.607 11.429 -2.211 1.00 94.56 94 VAL A CA 1
ATOM 761 C C . VAL A 1 94 ? -1.769 10.670 -2.845 1.00 94.56 94 VAL A C 1
ATOM 763 O O . VAL A 1 94 ? -2.844 10.639 -2.253 1.00 94.56 94 VAL A O 1
ATOM 766 N N . ILE A 1 95 ? -1.581 10.027 -4.004 1.00 94.12 95 ILE A N 1
ATOM 767 C CA . ILE A 1 95 ? 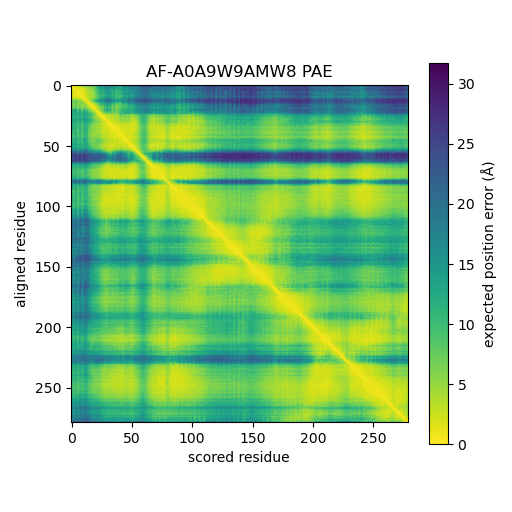-2.648 9.237 -4.632 1.00 94.12 95 ILE A CA 1
ATOM 768 C C . ILE A 1 95 ? -3.010 8.026 -3.781 1.00 94.12 95 ILE A C 1
ATOM 770 O O . ILE A 1 95 ? -4.199 7.787 -3.575 1.00 94.12 95 ILE A O 1
ATOM 774 N N . GLY A 1 96 ? -2.025 7.317 -3.222 1.00 92.88 96 GLY A N 1
ATOM 775 C CA . GLY A 1 96 ? -2.273 6.233 -2.271 1.00 92.88 96 GLY A CA 1
ATOM 776 C C . GLY A 1 96 ? -3.126 6.700 -1.090 1.00 92.88 96 GLY A C 1
ATOM 777 O O . GLY A 1 96 ? -4.158 6.099 -0.800 1.00 92.88 96 GLY A O 1
ATOM 778 N N . ASN A 1 97 ? -2.776 7.841 -0.490 1.00 92.62 97 ASN A N 1
ATOM 779 C CA . ASN A 1 97 ? -3.547 8.444 0.599 1.00 92.62 97 ASN A CA 1
ATOM 780 C C . ASN A 1 97 ? -4.960 8.870 0.171 1.00 92.62 97 ASN A C 1
ATOM 782 O O . ASN A 1 97 ? -5.914 8.660 0.917 1.00 92.62 97 ASN A O 1
ATOM 786 N N . ILE A 1 98 ? -5.127 9.471 -1.012 1.00 92.94 98 ILE A N 1
ATOM 787 C CA . ILE A 1 98 ? -6.452 9.850 -1.523 1.00 92.94 98 ILE A CA 1
ATOM 788 C C . ILE A 1 98 ? -7.310 8.596 -1.715 1.00 92.94 98 ILE A C 1
ATOM 790 O O . ILE A 1 98 ? -8.437 8.562 -1.224 1.00 92.94 98 ILE A O 1
ATOM 794 N N . LEU A 1 99 ? -6.785 7.559 -2.373 1.00 92.56 99 LEU A N 1
ATOM 795 C CA . LEU A 1 99 ? -7.503 6.304 -2.601 1.00 92.56 99 LEU A CA 1
ATOM 796 C C . LEU A 1 99 ? -7.875 5.617 -1.281 1.00 92.56 99 LEU A C 1
ATOM 798 O O . LEU A 1 99 ? -9.028 5.220 -1.117 1.00 92.56 99 LEU A O 1
ATOM 802 N N . GLN A 1 100 ? -6.946 5.539 -0.324 1.00 89.94 100 GLN A N 1
ATOM 803 C CA . GLN A 1 100 ? -7.196 4.957 0.996 1.00 89.94 100 GLN A CA 1
ATOM 804 C C . GLN A 1 100 ? -8.263 5.747 1.757 1.00 89.94 100 GLN A C 1
ATOM 806 O O . GLN A 1 100 ? -9.256 5.172 2.190 1.00 89.94 100 GLN A O 1
ATOM 811 N N . ARG A 1 101 ? -8.139 7.080 1.843 1.00 90.81 101 ARG A N 1
ATOM 812 C CA . ARG A 1 101 ? -9.131 7.936 2.518 1.00 90.81 101 ARG A CA 1
ATOM 813 C C . ARG A 1 101 ? -10.518 7.805 1.906 1.00 90.81 101 ARG A C 1
ATOM 815 O O . ARG A 1 101 ? -11.500 7.765 2.645 1.00 90.81 101 ARG A O 1
ATOM 822 N N . ARG A 1 102 ? -10.612 7.755 0.575 1.00 90.44 102 ARG A N 1
ATOM 823 C CA . ARG A 1 102 ? -11.882 7.569 -0.140 1.00 90.44 102 ARG A CA 1
ATOM 824 C C . ARG A 1 102 ? -12.505 6.219 0.189 1.00 90.44 102 ARG A C 1
ATOM 826 O O . ARG A 1 102 ? -13.678 6.179 0.549 1.00 90.44 102 ARG A O 1
ATOM 833 N N . GLN A 1 103 ? -11.715 5.148 0.127 1.00 87.88 103 GLN A N 1
ATOM 834 C CA . GLN A 1 103 ? -12.169 3.800 0.461 1.00 87.88 103 GLN A CA 1
ATOM 835 C C . GLN A 1 103 ? -12.642 3.715 1.916 1.00 87.88 103 GLN A C 1
ATOM 837 O O . GLN A 1 103 ? -13.762 3.283 2.165 1.00 87.88 103 GLN A O 1
ATOM 842 N N . THR A 1 104 ? -11.838 4.195 2.867 1.00 87.19 104 THR A N 1
ATOM 843 C CA . THR A 1 104 ? -12.181 4.203 4.295 1.00 87.19 104 THR A CA 1
ATOM 844 C C . THR A 1 104 ? -13.427 5.041 4.569 1.00 87.19 104 THR A C 1
ATOM 846 O O . THR A 1 104 ? -14.308 4.598 5.296 1.00 87.19 104 THR A O 1
ATOM 849 N N . SER A 1 105 ? -13.556 6.221 3.954 1.00 87.62 105 SER A N 1
ATOM 850 C CA . SER A 1 105 ? -14.746 7.071 4.122 1.00 87.62 105 SER A CA 1
ATOM 851 C C . SER A 1 105 ? -16.005 6.401 3.571 1.00 87.62 105 SER A C 1
ATOM 853 O O . SER A 1 105 ? -17.071 6.490 4.177 1.00 87.62 105 SER A O 1
ATOM 855 N N . PHE A 1 106 ? -15.892 5.727 2.423 1.00 87.88 106 PHE A N 1
ATOM 856 C CA . PHE A 1 106 ? -16.995 4.984 1.823 1.00 87.88 106 PHE A CA 1
ATOM 857 C C . PHE A 1 106 ? -17.406 3.789 2.689 1.00 87.88 106 PHE A C 1
ATOM 859 O O . PHE A 1 106 ? -18.584 3.647 3.008 1.00 87.88 106 PHE A O 1
ATOM 866 N N . ASN A 1 107 ? -16.441 2.991 3.141 1.00 85.19 107 ASN A N 1
ATOM 867 C CA . ASN A 1 107 ? -16.690 1.832 3.993 1.00 85.19 107 ASN A CA 1
ATOM 868 C C . ASN A 1 107 ? -17.286 2.245 5.345 1.00 85.19 107 ASN A C 1
ATOM 870 O O . ASN A 1 107 ? -18.292 1.683 5.764 1.00 85.19 107 ASN A O 1
ATOM 874 N N . ALA A 1 108 ? -16.757 3.297 5.978 1.00 83.75 108 ALA A N 1
ATOM 875 C CA . ALA A 1 108 ? -17.323 3.849 7.207 1.00 83.75 108 ALA A CA 1
ATOM 876 C C . ALA A 1 108 ? -18.763 4.341 7.004 1.00 83.75 108 ALA A C 1
ATOM 878 O O . ALA A 1 108 ? -19.618 4.118 7.858 1.00 83.75 108 ALA A O 1
ATOM 879 N N . LYS A 1 109 ? -19.065 4.962 5.856 1.00 85.00 109 LYS A N 1
ATOM 880 C CA . LYS A 1 109 ? -20.432 5.376 5.513 1.00 85.00 109 LYS A CA 1
ATOM 881 C C . LYS A 1 109 ? -21.384 4.183 5.361 1.00 85.00 109 LYS A C 1
ATOM 883 O O . LYS A 1 109 ? -22.554 4.320 5.703 1.00 85.00 109 LYS A O 1
ATOM 888 N N . LEU A 1 110 ? -20.913 3.053 4.829 1.00 85.00 110 LEU A N 1
ATOM 889 C CA . LEU A 1 110 ? -21.717 1.833 4.697 1.00 85.00 110 LEU A CA 1
ATOM 890 C C . LEU A 1 110 ? -21.903 1.106 6.036 1.00 85.00 110 LEU A C 1
ATOM 892 O O . LEU A 1 110 ? -22.995 0.619 6.315 1.00 85.00 110 LEU A O 1
ATOM 896 N N . ALA A 1 111 ? -20.858 1.059 6.861 1.00 83.00 111 ALA A N 1
ATOM 897 C CA . ALA A 1 111 ? -20.868 0.382 8.153 1.00 83.00 111 ALA A CA 1
ATOM 898 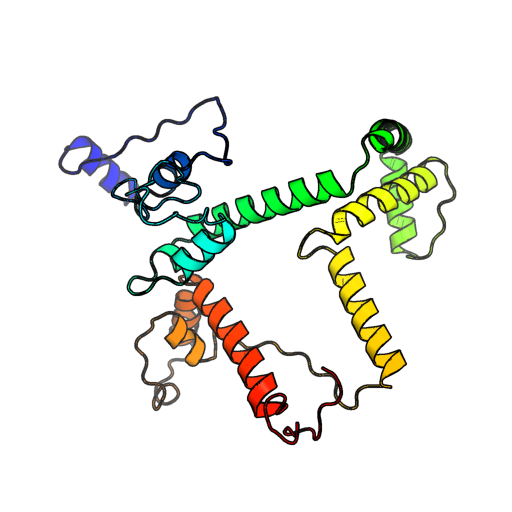C C . ALA A 1 111 ? -21.688 1.154 9.206 1.00 83.00 111 ALA A C 1
ATOM 900 O O . ALA A 1 111 ? -22.476 0.581 9.959 1.00 83.00 111 ALA A O 1
ATOM 901 N N . VAL A 1 112 ? -21.542 2.477 9.275 1.00 83.56 112 VAL A N 1
ATOM 902 C CA . VAL A 1 112 ? -22.140 3.265 10.358 1.00 83.56 112 VAL A CA 1
ATOM 903 C C . VAL A 1 112 ? -23.591 3.627 10.046 1.00 83.56 112 VAL A C 1
ATOM 905 O O . VAL A 1 112 ? -23.890 4.397 9.132 1.00 83.56 112 VAL A O 1
ATOM 908 N N . LYS A 1 113 ? -24.520 3.147 10.880 1.00 82.75 113 LYS A N 1
ATOM 909 C CA . LYS A 1 113 ? -25.920 3.592 10.843 1.00 82.75 113 LYS A CA 1
ATOM 910 C C . LYS A 1 113 ? -26.062 4.960 11.500 1.00 82.75 113 LYS A C 1
ATOM 912 O O . LYS A 1 113 ? -25.517 5.214 12.571 1.00 82.75 113 LYS A O 1
ATOM 917 N N . ARG A 1 114 ? -26.901 5.826 10.923 1.00 83.50 114 ARG A N 1
ATOM 918 C CA . ARG A 1 114 ? -27.160 7.169 11.474 1.00 83.50 114 ARG A CA 1
ATOM 919 C C . ARG A 1 114 ? -27.739 7.136 12.901 1.00 83.50 114 ARG A C 1
ATOM 921 O O . ARG A 1 114 ? -27.519 8.056 13.677 1.00 83.50 114 ARG A O 1
ATOM 928 N N . SER A 1 115 ? -28.433 6.057 13.261 1.00 86.50 115 SER A N 1
ATOM 929 C CA . SER A 1 115 ? -28.969 5.822 14.609 1.00 86.50 115 SER A CA 1
ATOM 930 C C . SER A 1 115 ? -27.905 5.500 15.665 1.00 86.50 115 SER A C 1
ATOM 932 O O . SER A 1 115 ? -28.190 5.572 16.860 1.00 86.50 115 SER A O 1
ATOM 934 N N . TRP A 1 116 ? -26.681 5.149 15.259 1.00 87.31 116 TRP A N 1
ATOM 935 C CA . TRP A 1 116 ? -25.593 4.855 16.190 1.00 87.31 116 TRP A CA 1
ATOM 936 C C . TRP A 1 116 ? -24.954 6.123 16.758 1.00 87.31 116 TRP A C 1
ATOM 938 O O . TRP A 1 116 ? -24.454 6.069 17.875 1.00 87.31 116 TRP A O 1
ATOM 948 N N . PHE A 1 117 ? -25.008 7.264 16.056 1.00 86.94 117 PHE A N 1
ATOM 949 C CA . PHE A 1 117 ? -24.329 8.495 16.491 1.00 86.94 117 PHE A CA 1
ATOM 950 C C . PHE A 1 117 ? -24.714 8.948 17.910 1.00 86.94 117 PHE A C 1
ATOM 952 O O . PHE A 1 117 ? -23.794 9.125 18.707 1.00 86.94 117 PHE A O 1
ATOM 959 N N . PRO A 1 118 ? -26.008 9.042 18.288 1.00 92.00 118 PRO A N 1
ATOM 960 C CA . PRO A 1 118 ? -26.372 9.412 19.658 1.00 92.00 118 PRO A CA 1
ATOM 961 C C . PRO A 1 118 ? -25.855 8.410 20.699 1.00 92.00 118 PRO A C 1
ATOM 963 O O . PRO A 1 118 ? -25.422 8.790 21.780 1.00 92.00 118 PRO A O 1
ATOM 966 N N . HIS A 1 119 ? -25.855 7.115 20.366 1.00 89.56 119 HIS A N 1
ATOM 967 C CA . HIS A 1 119 ? -25.359 6.069 21.262 1.00 89.56 119 HIS A CA 1
ATOM 968 C C . HIS A 1 119 ? -23.842 6.165 21.456 1.00 89.56 119 HIS A C 1
ATOM 970 O O . HIS A 1 119 ? -23.361 6.052 22.579 1.00 89.56 119 HIS A O 1
ATOM 976 N N . VAL A 1 120 ? -23.090 6.394 20.377 1.00 90.19 120 VAL A N 1
ATOM 977 C CA . VAL A 1 120 ? -21.631 6.564 20.418 1.00 90.19 120 VAL A CA 1
ATOM 978 C C . VAL A 1 120 ? -21.251 7.802 21.225 1.00 90.19 120 VAL A C 1
ATOM 980 O O . VAL A 1 120 ? -20.323 7.731 22.024 1.00 90.19 120 VAL A O 1
ATOM 983 N N . GLU A 1 121 ? -21.985 8.904 21.075 1.00 92.12 121 GLU A N 1
ATOM 984 C CA . GLU A 1 121 ? -21.762 10.127 21.849 1.00 92.12 121 GLU A CA 1
ATOM 985 C C . GLU A 1 121 ? -21.945 9.892 23.354 1.00 92.12 121 GLU A C 1
ATOM 987 O O . GLU A 1 121 ? -21.059 10.226 24.141 1.00 92.12 121 GLU A O 1
ATOM 992 N N . VAL A 1 122 ? -23.038 9.233 23.756 1.00 93.69 122 VAL A N 1
ATOM 993 C CA . VAL A 1 122 ? -23.286 8.879 25.164 1.00 93.69 122 VAL A CA 1
ATOM 994 C C . VAL A 1 122 ? -22.196 7.953 25.709 1.00 93.69 122 VAL A C 1
ATOM 996 O O . VAL A 1 122 ? -21.731 8.143 26.832 1.00 93.69 122 VAL A O 1
ATOM 999 N N . LEU A 1 123 ? -21.759 6.957 24.931 1.00 93.19 123 LEU A N 1
ATOM 1000 C CA . LEU A 1 123 ? -20.663 6.072 25.335 1.00 93.19 123 LEU A CA 1
ATOM 1001 C C . LEU A 1 123 ? -19.357 6.848 25.519 1.00 93.19 123 LEU A C 1
ATOM 1003 O O . LEU A 1 123 ? -18.667 6.639 26.511 1.00 93.19 123 LEU A O 1
ATOM 1007 N N . LEU A 1 124 ? -19.041 7.763 24.602 1.00 92.62 124 LEU A N 1
ATOM 1008 C CA . LEU A 1 124 ? -17.822 8.564 24.650 1.00 92.62 124 LEU A CA 1
ATOM 1009 C C . LEU A 1 124 ? -17.802 9.503 25.863 1.00 92.62 124 LEU A C 1
ATOM 1011 O O . LEU A 1 124 ? -16.769 9.631 26.509 1.00 92.62 124 LEU A O 1
ATOM 1015 N N . GLN A 1 125 ? -18.948 10.082 26.231 1.00 93.81 125 GLN A N 1
ATOM 1016 C CA . GLN A 1 125 ? -19.081 10.907 27.438 1.00 93.81 125 GLN A CA 1
ATOM 1017 C C . GLN A 1 125 ? -18.868 10.117 28.740 1.00 93.81 125 GLN A C 1
ATOM 1019 O O . GLN A 1 125 ? -18.383 10.672 29.723 1.00 93.81 125 GLN A O 1
ATOM 1024 N N . LYS A 1 126 ? -19.207 8.820 28.763 1.00 92.62 126 LYS A N 1
ATOM 1025 C CA . LYS A 1 126 ? -18.992 7.942 29.928 1.00 92.62 126 LYS A CA 1
ATOM 1026 C C . LYS A 1 126 ? -17.533 7.512 30.108 1.00 92.62 126 LYS A C 1
ATOM 1028 O O . LYS A 1 126 ? -17.171 7.025 31.180 1.00 92.62 126 LYS A O 1
ATOM 1033 N N . ILE A 1 127 ? -16.705 7.648 29.075 1.00 93.25 127 ILE A N 1
ATOM 1034 C CA . ILE A 1 127 ? -15.304 7.228 29.099 1.00 93.25 127 ILE A CA 1
ATOM 1035 C C . ILE A 1 127 ? -14.453 8.403 29.577 1.00 93.25 127 ILE A C 1
ATOM 1037 O O . ILE A 1 127 ? -14.280 9.400 28.881 1.00 93.25 127 ILE A O 1
ATOM 1041 N N . THR A 1 128 ? -13.888 8.274 30.775 1.00 92.69 128 THR A N 1
ATOM 1042 C CA . THR A 1 128 ? -12.944 9.263 31.310 1.00 92.69 128 THR A CA 1
ATOM 1043 C C . THR A 1 128 ? -11.504 8.879 30.981 1.00 92.69 128 THR A C 1
ATOM 1045 O O . THR A 1 128 ? -11.208 7.719 30.693 1.00 92.69 128 THR A O 1
ATOM 1048 N N . LYS A 1 129 ? -10.576 9.838 31.078 1.00 92.88 129 LYS A N 1
ATOM 1049 C CA . LYS A 1 129 ? -9.140 9.565 30.910 1.00 92.88 129 LYS A CA 1
ATOM 1050 C C . LYS A 1 129 ? -8.650 8.464 31.863 1.00 92.88 129 LYS A C 1
ATOM 1052 O O . LYS A 1 129 ? -7.998 7.529 31.415 1.00 92.88 129 LYS A O 1
ATOM 1057 N N . ASN A 1 130 ? -9.051 8.524 33.134 1.00 92.50 130 ASN A N 1
ATOM 1058 C CA . ASN A 1 130 ? -8.678 7.520 34.137 1.00 92.50 130 ASN A CA 1
ATOM 1059 C C . ASN A 1 130 ? -9.199 6.128 33.763 1.00 92.50 130 ASN A C 1
ATOM 1061 O O . ASN A 1 130 ? -8.471 5.149 33.871 1.00 92.50 130 ASN A O 1
ATOM 1065 N N . THR A 1 131 ? -10.432 6.044 33.250 1.00 91.19 131 THR A N 1
ATOM 1066 C CA . THR A 1 131 ? -10.998 4.786 32.747 1.00 91.19 131 THR A CA 1
ATOM 1067 C C . THR A 1 131 ? -10.139 4.185 31.636 1.00 91.19 131 THR A C 1
ATOM 1069 O O . THR A 1 131 ? -9.925 2.977 31.627 1.00 91.19 131 THR A O 1
ATOM 1072 N N . ILE A 1 132 ? -9.647 5.004 30.701 1.00 92.06 132 ILE A N 1
ATOM 1073 C CA . ILE A 1 132 ? -8.784 4.534 29.609 1.00 92.06 132 ILE A CA 1
ATOM 1074 C C . ILE A 1 132 ? -7.475 3.982 30.174 1.00 92.06 132 ILE A C 1
ATOM 1076 O O . ILE A 1 132 ? -7.077 2.880 29.795 1.00 92.06 132 ILE A O 1
ATOM 1080 N N . ASP A 1 133 ? -6.832 4.709 31.087 1.00 93.62 133 ASP A N 1
ATOM 1081 C CA . ASP A 1 133 ? -5.548 4.315 31.670 1.00 93.62 133 ASP A CA 1
ATOM 1082 C C . ASP A 1 133 ? -5.677 3.005 32.473 1.00 93.62 133 ASP A C 1
ATOM 1084 O O . ASP A 1 133 ? -4.944 2.044 32.224 1.00 93.62 133 ASP A O 1
ATOM 1088 N N . GLU A 1 134 ? -6.667 2.919 33.366 1.00 92.31 134 GLU A N 1
ATOM 1089 C CA . GLU A 1 134 ? -6.942 1.728 34.181 1.00 92.31 134 GLU A CA 1
ATOM 1090 C C . GLU A 1 134 ? -7.320 0.516 33.325 1.00 92.31 134 GLU A C 1
ATOM 1092 O O . GLU A 1 134 ? -6.790 -0.582 33.519 1.00 92.31 134 GLU A O 1
ATOM 1097 N N . TYR A 1 135 ? -8.214 0.700 32.349 1.00 92.44 135 TYR A N 1
ATOM 1098 C CA . TYR A 1 135 ? -8.663 -0.400 31.501 1.00 92.44 135 TYR A CA 1
ATOM 1099 C C . TYR A 1 135 ? -7.546 -0.897 30.582 1.00 92.44 135 TYR A C 1
ATOM 1101 O O . TYR A 1 135 ? -7.411 -2.100 30.364 1.00 92.44 135 TYR A O 1
ATOM 1109 N N . THR A 1 136 ? -6.691 0.009 30.100 1.00 91.56 136 THR A N 1
ATOM 1110 C CA . THR A 1 136 ? -5.506 -0.352 29.314 1.00 91.56 136 THR A CA 1
ATOM 1111 C C . THR A 1 136 ? -4.538 -1.202 30.132 1.00 91.56 136 THR A C 1
ATOM 1113 O O . THR A 1 136 ? -4.021 -2.191 29.614 1.00 91.56 136 THR A O 1
ATOM 1116 N N . LEU A 1 137 ? -4.292 -0.856 31.402 1.00 92.81 137 LEU A N 1
ATOM 1117 C CA . LEU A 1 137 ? -3.444 -1.662 32.286 1.00 92.81 137 LEU A CA 1
ATOM 1118 C C . LEU A 1 137 ? -4.037 -3.059 32.506 1.00 92.81 137 LEU A C 1
ATOM 1120 O O . LEU A 1 137 ? -3.341 -4.050 32.295 1.00 92.81 137 LEU A O 1
ATOM 1124 N N . LYS A 1 138 ? -5.339 -3.145 32.800 1.00 91.44 138 LYS A N 1
ATOM 1125 C CA . LYS A 1 138 ? -6.045 -4.429 32.953 1.00 91.44 138 LYS A CA 1
ATOM 1126 C C . LYS A 1 138 ? -5.956 -5.310 31.705 1.00 91.44 138 LYS A C 1
ATOM 1128 O O . LYS A 1 138 ? -5.714 -6.509 31.813 1.00 91.44 138 LYS A O 1
ATOM 1133 N N . LEU A 1 139 ? -6.128 -4.728 30.517 1.00 90.12 139 LEU A N 1
ATOM 1134 C CA . LEU A 1 139 ? -6.030 -5.459 29.249 1.00 90.12 139 LEU A CA 1
ATOM 1135 C C . LEU A 1 139 ? -4.597 -5.904 28.926 1.00 90.12 139 LEU A C 1
ATOM 1137 O O . LEU A 1 139 ? -4.419 -6.948 28.302 1.00 90.12 139 LEU A O 1
ATOM 1141 N N . LYS A 1 140 ? -3.579 -5.142 29.348 1.00 91.75 140 LYS A N 1
ATOM 1142 C CA . LYS A 1 140 ? -2.169 -5.537 29.204 1.00 91.75 140 LYS A CA 1
ATOM 1143 C C . LYS A 1 140 ? -1.806 -6.718 30.099 1.00 91.75 140 LYS A C 1
ATOM 1145 O O . LYS A 1 140 ? -1.057 -7.583 29.660 1.00 91.75 140 LYS A O 1
ATOM 1150 N N . GLU A 1 141 ? -2.319 -6.748 31.327 1.00 93.06 141 GLU A N 1
ATOM 1151 C CA . GLU A 1 141 ? -2.097 -7.864 32.253 1.00 93.06 141 GLU A CA 1
ATOM 1152 C C . GLU A 1 141 ? -2.842 -9.123 31.808 1.00 93.06 141 GLU A C 1
ATOM 1154 O O . GLU A 1 141 ? -2.279 -10.216 31.805 1.00 93.06 141 GLU A O 1
ATOM 1159 N N . ASN A 1 142 ? -4.105 -8.974 31.403 1.00 90.06 142 ASN A N 1
ATOM 1160 C CA . ASN A 1 142 ? -4.897 -10.073 30.877 1.00 90.06 142 ASN A CA 1
ATOM 1161 C C . ASN A 1 142 ? -5.836 -9.590 29.753 1.00 90.06 142 ASN A C 1
ATOM 1163 O O . ASN A 1 142 ? -6.840 -8.922 30.030 1.00 90.06 142 ASN A O 1
ATOM 1167 N N . PRO A 1 143 ? -5.579 -9.992 28.493 1.00 85.81 143 PRO A N 1
ATOM 1168 C CA . PRO A 1 143 ? -6.412 -9.632 27.345 1.00 85.81 143 PRO A CA 1
ATOM 1169 C C . PRO A 1 143 ? -7.877 -10.083 27.447 1.00 85.81 143 PRO A C 1
ATOM 1171 O O . PRO A 1 143 ? -8.743 -9.509 26.791 1.00 85.81 143 PRO A O 1
ATOM 1174 N N . PHE A 1 144 ? -8.178 -11.090 28.274 1.00 84.06 144 PHE A N 1
ATOM 1175 C CA . PHE A 1 144 ? -9.528 -11.635 28.463 1.00 84.06 144 PHE A CA 1
ATOM 1176 C C . PHE A 1 144 ? -10.272 -11.013 29.655 1.00 84.06 144 PHE A C 1
ATOM 1178 O O . PHE A 1 144 ? -11.322 -11.515 30.072 1.00 84.06 144 PHE A O 1
ATOM 1185 N N . THR A 1 145 ? -9.741 -9.928 30.225 1.00 87.31 145 THR A N 1
ATOM 1186 C CA . THR A 1 145 ? -10.361 -9.243 31.362 1.00 87.31 145 THR A CA 1
ATOM 1187 C C . THR A 1 145 ? -11.736 -8.693 30.992 1.00 87.31 145 THR A C 1
ATOM 1189 O O . THR A 1 145 ? -11.914 -7.990 29.995 1.00 87.31 145 THR A O 1
ATOM 1192 N N . ARG A 1 146 ? -12.734 -8.987 31.829 1.00 86.38 146 ARG A N 1
ATOM 1193 C CA . ARG A 1 146 ? -14.092 -8.462 31.659 1.00 86.38 146 ARG A CA 1
ATOM 1194 C C . ARG A 1 146 ? -14.171 -7.018 32.142 1.00 86.38 146 ARG A C 1
ATOM 1196 O O . ARG A 1 146 ? -13.641 -6.686 33.195 1.00 86.38 146 ARG A O 1
ATOM 1203 N N . ALA A 1 147 ? -14.895 -6.192 31.395 1.00 89.75 147 ALA A N 1
ATOM 1204 C CA . ALA A 1 147 ? -15.224 -4.833 31.802 1.00 89.75 147 ALA A CA 1
ATOM 1205 C C . ALA A 1 147 ? -16.164 -4.839 33.020 1.00 89.75 147 ALA A C 1
ATOM 1207 O O . ALA A 1 147 ? -17.255 -5.419 32.971 1.00 89.75 147 ALA A O 1
ATOM 1208 N N . VAL A 1 148 ? -15.752 -4.185 34.105 1.00 89.44 148 VAL A N 1
ATOM 1209 C CA . VAL A 1 148 ? -16.477 -4.154 35.382 1.00 89.44 148 VAL A CA 1
ATOM 1210 C C . VAL A 1 148 ? -17.169 -2.809 35.575 1.00 89.44 148 VAL A C 1
ATOM 1212 O O . VAL A 1 148 ? -18.378 -2.777 35.829 1.00 89.44 148 VAL A O 1
ATOM 1215 N N . THR A 1 149 ? -16.433 -1.706 35.429 1.00 91.56 149 THR A N 1
ATOM 1216 C CA . THR A 1 149 ? -16.963 -0.356 35.679 1.00 91.56 149 THR A CA 1
ATOM 1217 C C . THR A 1 149 ? -17.872 0.124 34.542 1.00 91.56 149 THR A C 1
ATOM 1219 O O . THR A 1 149 ? -17.804 -0.377 33.420 1.00 91.56 149 THR A O 1
ATOM 1222 N N . GLU A 1 150 ? -18.740 1.106 34.812 1.00 90.38 150 GLU A N 1
ATOM 1223 C CA . GLU A 1 150 ? -19.573 1.754 33.778 1.00 90.38 150 GLU A CA 1
ATOM 1224 C C . GLU A 1 150 ? -18.719 2.284 32.618 1.00 90.38 150 GLU A C 1
ATOM 1226 O O . GLU A 1 150 ? -19.044 2.055 31.453 1.00 90.38 150 GLU A O 1
ATOM 1231 N N . GLY A 1 151 ? -17.596 2.934 32.940 1.00 90.44 151 GLY A N 1
ATOM 1232 C CA . GLY A 1 151 ? -16.658 3.453 31.951 1.00 90.44 151 GLY A CA 1
ATOM 1233 C C . GLY A 1 151 ? -15.976 2.341 31.148 1.00 90.44 151 GLY A C 1
ATOM 1234 O O . GLY A 1 151 ? -15.877 2.446 29.930 1.00 90.44 151 GLY A O 1
ATOM 1235 N N . GLU A 1 152 ? -15.551 1.249 31.791 1.00 92.06 152 GLU A N 1
ATOM 1236 C CA . GLU A 1 152 ? -14.951 0.097 31.100 1.00 92.06 152 GLU A CA 1
ATOM 1237 C C . GLU A 1 152 ? -15.955 -0.592 30.176 1.00 92.06 152 GLU A C 1
ATOM 1239 O O . GLU A 1 152 ? -15.615 -0.980 29.059 1.00 92.06 152 GLU A O 1
ATOM 1244 N N . LYS A 1 153 ? -17.209 -0.741 30.620 1.00 93.12 153 LYS A N 1
ATOM 1245 C CA . LYS A 1 153 ? -18.281 -1.317 29.799 1.00 93.12 153 LYS A CA 1
ATOM 1246 C C . LYS A 1 153 ? -18.572 -0.423 28.602 1.00 93.12 153 LYS A C 1
ATOM 1248 O O . LYS A 1 153 ? -18.707 -0.935 27.491 1.00 93.12 153 LYS A O 1
ATOM 1253 N N . ALA A 1 154 ? -18.609 0.894 28.813 1.00 92.62 154 ALA A N 1
ATOM 1254 C CA . ALA A 1 154 ? -18.774 1.861 27.740 1.00 92.62 154 ALA A CA 1
ATOM 1255 C C . ALA A 1 154 ? -17.603 1.811 26.745 1.00 92.62 154 ALA A C 1
ATOM 1257 O O . ALA A 1 154 ? -17.840 1.760 25.540 1.00 92.62 154 ALA A O 1
ATOM 1258 N N . ALA A 1 155 ? -16.360 1.729 27.230 1.00 92.25 155 ALA A N 1
ATOM 1259 C CA . ALA A 1 155 ? -15.166 1.574 26.402 1.00 92.25 155 ALA A CA 1
ATOM 1260 C C . ALA A 1 155 ? -15.191 0.263 25.604 1.00 92.25 155 ALA A C 1
ATOM 1262 O O . ALA A 1 155 ? -15.004 0.275 24.390 1.00 92.25 155 ALA A O 1
ATOM 1263 N N . SER A 1 156 ? -15.503 -0.862 26.252 1.00 91.00 156 SER A N 1
ATOM 1264 C CA . SER A 1 156 ? -15.639 -2.167 25.598 1.00 91.00 156 SER A CA 1
ATOM 1265 C C . SER A 1 156 ? -16.725 -2.153 24.516 1.00 91.00 156 SER A C 1
ATOM 1267 O O . SER A 1 156 ? -16.530 -2.688 23.426 1.00 91.00 156 SER A O 1
ATOM 1269 N N . GLN A 1 157 ? -17.861 -1.501 24.775 1.00 91.06 157 GLN A N 1
ATOM 1270 C CA . GLN A 1 157 ? -18.932 -1.357 23.793 1.00 91.06 157 GLN A CA 1
ATOM 1271 C C . GLN A 1 157 ? -18.542 -0.425 22.638 1.00 91.06 157 GLN A C 1
ATOM 1273 O O . GLN A 1 157 ? -18.829 -0.744 21.486 1.00 91.06 157 GLN A O 1
ATOM 1278 N N . LEU A 1 158 ? -17.858 0.687 22.919 1.00 91.12 158 LEU A N 1
ATOM 1279 C CA . LEU A 1 158 ? -17.345 1.596 21.895 1.00 91.12 158 LEU A CA 1
ATOM 1280 C C . LEU A 1 158 ? -16.334 0.894 20.979 1.00 91.12 158 LEU A C 1
ATOM 1282 O O . LEU A 1 158 ? -16.422 1.026 19.760 1.00 91.12 158 LEU A O 1
ATOM 1286 N N . MET A 1 159 ? -15.445 0.076 21.548 1.00 88.38 159 MET A N 1
ATOM 1287 C CA . MET A 1 159 ? -14.489 -0.728 20.784 1.00 88.38 159 MET A CA 1
ATOM 1288 C C . MET A 1 159 ? -15.174 -1.684 19.805 1.00 88.38 159 MET A C 1
ATOM 1290 O O . MET A 1 159 ? -14.669 -1.870 18.705 1.00 88.38 159 MET A O 1
ATOM 1294 N N . LYS A 1 160 ? -16.352 -2.237 20.130 1.00 86.88 160 LYS A N 1
ATOM 1295 C CA . LYS A 1 160 ? -17.115 -3.063 19.173 1.00 86.88 160 LYS A CA 1
ATOM 1296 C C . LYS A 1 160 ? -17.544 -2.268 17.939 1.00 86.88 160 LYS A C 1
ATOM 1298 O O . LYS A 1 160 ? -17.447 -2.780 16.830 1.00 86.88 160 LYS A O 1
ATOM 1303 N N . TYR A 1 161 ? -17.989 -1.022 18.120 1.00 86.44 161 TYR A N 1
ATOM 1304 C CA . TYR A 1 161 ? -18.335 -0.148 16.995 1.00 86.44 161 TYR A CA 1
ATOM 1305 C C . TYR A 1 161 ? -17.104 0.235 16.171 1.00 86.44 161 TYR A C 1
ATOM 1307 O O . TYR A 1 161 ? -17.185 0.266 14.946 1.00 86.44 161 TYR A O 1
ATOM 1315 N N . ILE A 1 162 ? -15.971 0.498 16.830 1.00 84.94 162 ILE A N 1
ATOM 1316 C CA . ILE A 1 162 ? -14.705 0.809 16.154 1.00 84.94 162 ILE A CA 1
ATOM 1317 C C . ILE A 1 162 ? -14.230 -0.394 15.336 1.00 84.94 162 ILE A C 1
ATOM 1319 O O . ILE A 1 162 ? -13.997 -0.238 14.143 1.00 84.94 162 ILE A O 1
ATOM 1323 N N . ASN A 1 163 ? -14.166 -1.586 15.935 1.00 83.38 163 ASN A N 1
ATOM 1324 C CA . ASN A 1 163 ? -13.720 -2.809 15.263 1.00 83.38 163 ASN A CA 1
ATOM 1325 C C . ASN A 1 163 ? -14.589 -3.142 14.041 1.00 83.38 163 ASN A C 1
ATOM 1327 O O . ASN A 1 163 ? -14.070 -3.533 13.003 1.00 83.38 163 ASN A O 1
ATOM 1331 N N . TYR A 1 164 ? -15.902 -2.914 14.129 1.00 82.88 164 TYR A N 1
ATOM 1332 C CA . TYR A 1 164 ? -16.812 -3.111 12.998 1.00 82.88 164 TYR A CA 1
ATOM 1333 C C . TYR A 1 164 ? -16.493 -2.197 11.798 1.00 82.88 164 TYR A C 1
ATOM 1335 O O . TYR A 1 164 ? -16.601 -2.601 10.640 1.00 82.88 164 TYR A O 1
ATOM 1343 N N . VAL A 1 165 ? -16.081 -0.952 12.056 1.00 81.50 165 VAL A N 1
ATOM 1344 C CA . VAL A 1 165 ? -15.639 -0.032 10.995 1.00 81.50 165 VAL A CA 1
ATOM 1345 C C . VAL A 1 165 ? -14.230 -0.391 10.505 1.00 81.50 165 VAL A C 1
ATOM 1347 O O . VAL A 1 165 ? -13.963 -0.315 9.306 1.00 81.50 165 VAL A O 1
ATOM 1350 N N . ASP A 1 166 ? -13.350 -0.790 11.424 1.00 78.69 166 ASP A N 1
ATOM 1351 C CA . ASP A 1 166 ? -11.940 -1.120 11.188 1.00 78.69 166 ASP A CA 1
ATOM 1352 C C . ASP A 1 166 ? -11.750 -2.355 10.294 1.00 78.69 166 ASP A C 1
ATOM 1354 O O . ASP A 1 166 ? -10.851 -2.369 9.457 1.00 78.69 166 ASP A O 1
ATOM 1358 N N . GLU A 1 167 ? -12.648 -3.342 10.380 1.00 74.69 167 GLU A N 1
ATOM 1359 C CA . GLU A 1 167 ? -12.664 -4.545 9.529 1.00 74.69 167 GLU A CA 1
ATOM 1360 C C . GLU A 1 167 ? -12.540 -4.235 8.030 1.00 74.69 167 GLU A C 1
ATOM 1362 O O . GLU A 1 167 ? -11.907 -4.967 7.276 1.00 74.69 167 GLU A O 1
ATOM 1367 N N . HIS A 1 168 ? -13.090 -3.104 7.596 1.00 74.12 168 HIS A N 1
ATOM 1368 C CA . HIS A 1 168 ? -13.126 -2.717 6.190 1.00 74.12 168 HIS A CA 1
ATOM 1369 C C . HIS A 1 168 ? -11.962 -1.795 5.788 1.00 74.12 168 HIS A C 1
ATOM 1371 O O . HIS A 1 168 ? -11.974 -1.224 4.691 1.00 74.12 168 HIS A O 1
ATOM 1377 N N . ILE A 1 169 ? -10.986 -1.577 6.670 1.00 78.88 169 ILE A N 1
ATOM 1378 C CA . ILE A 1 169 ? -9.808 -0.749 6.413 1.00 78.88 169 ILE A CA 1
ATOM 1379 C C . ILE A 1 169 ? -8.631 -1.670 6.071 1.00 78.88 169 ILE A C 1
ATOM 1381 O O . ILE A 1 169 ? -8.217 -2.444 6.929 1.00 78.88 169 ILE A O 1
ATOM 1385 N N . PRO A 1 170 ? -8.048 -1.563 4.861 1.00 77.00 170 PRO A N 1
ATOM 1386 C CA . PRO A 1 170 ? -6.875 -2.349 4.502 1.00 77.00 170 PRO A CA 1
ATOM 1387 C C . PRO A 1 170 ? -5.700 -2.115 5.463 1.00 77.00 170 PRO A C 1
ATOM 1389 O O . PRO A 1 170 ? -5.340 -0.964 5.729 1.00 77.00 170 PRO A O 1
ATOM 1392 N N . GLY A 1 171 ? -5.080 -3.194 5.933 1.00 78.88 171 GLY A N 1
ATOM 1393 C CA . GLY A 1 171 ? -3.989 -3.208 6.905 1.00 78.88 171 GLY A CA 1
ATOM 1394 C C . GLY A 1 171 ? -4.431 -3.041 8.360 1.00 78.88 171 GLY A C 1
ATOM 1395 O O . GLY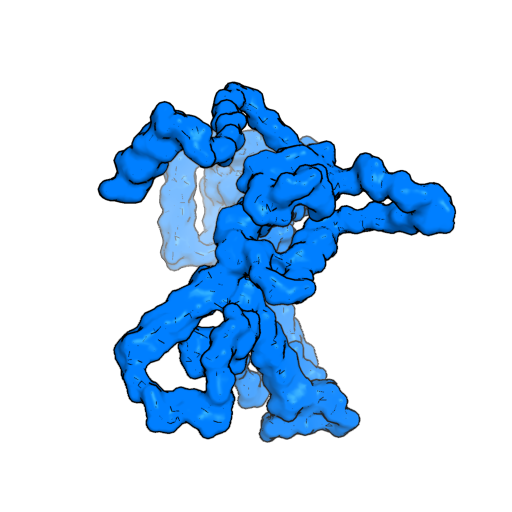 A 1 171 ? -3.577 -2.820 9.220 1.00 78.88 171 GLY A O 1
ATOM 1396 N N . SER A 1 172 ? -5.731 -3.104 8.651 1.00 84.44 172 SER A N 1
ATOM 1397 C CA . SER A 1 172 ? -6.237 -3.019 10.018 1.00 84.44 172 SER A CA 1
ATOM 1398 C C . SER A 1 172 ? -5.917 -4.266 10.842 1.00 84.44 172 SER A C 1
ATOM 1400 O O . SER A 1 172 ? -5.687 -5.358 10.317 1.00 84.44 172 SER A O 1
ATOM 1402 N N . MET A 1 173 ? -5.949 -4.125 12.170 1.00 84.00 173 MET A N 1
ATOM 1403 C CA . MET A 1 173 ? -5.818 -5.282 13.062 1.00 84.00 173 MET A CA 1
ATOM 1404 C C . MET A 1 173 ? -6.986 -6.257 12.892 1.00 84.00 173 MET A C 1
ATOM 1406 O O . MET A 1 173 ? -6.801 -7.464 13.048 1.00 84.00 173 MET A O 1
ATOM 1410 N N . SER A 1 174 ? -8.161 -5.734 12.542 1.00 82.50 174 SER A N 1
ATOM 1411 C CA . SER A 1 174 ? -9.360 -6.521 12.271 1.00 82.50 174 SER A CA 1
ATOM 1412 C C . SER A 1 174 ? -9.204 -7.379 11.005 1.00 82.50 174 SER A C 1
ATOM 1414 O O . SER A 1 174 ? -9.473 -8.575 11.050 1.00 82.50 174 SER A O 1
ATOM 1416 N N . GLU A 1 175 ? -8.660 -6.836 9.909 1.00 82.56 175 GLU A N 1
ATOM 1417 C CA . GLU A 1 175 ? -8.355 -7.619 8.698 1.00 82.56 175 GLU A CA 1
ATOM 1418 C C . GLU A 1 175 ? -7.303 -8.708 8.973 1.00 82.56 175 GLU A C 1
ATOM 1420 O O . GLU A 1 175 ? -7.447 -9.849 8.532 1.00 82.56 175 GLU A O 1
ATOM 1425 N N . VAL A 1 176 ? -6.266 -8.395 9.762 1.00 87.81 176 VAL A N 1
ATOM 1426 C CA . VAL A 1 176 ? -5.257 -9.386 10.180 1.00 87.81 176 VAL A CA 1
ATOM 1427 C C . VAL A 1 176 ? -5.886 -10.519 10.988 1.00 87.81 176 VAL A C 1
ATOM 1429 O O . VAL A 1 176 ? -5.507 -11.679 10.816 1.00 87.81 176 VAL A O 1
ATOM 1432 N N . GLN A 1 177 ? -6.835 -10.204 11.868 1.00 88.50 177 GLN A N 1
ATOM 1433 C CA . GLN A 1 177 ? -7.563 -11.208 12.635 1.00 88.50 177 GLN A CA 1
ATOM 1434 C C . GLN A 1 177 ? -8.436 -12.083 11.724 1.00 88.50 177 GLN A C 1
ATOM 1436 O O . GLN A 1 177 ? -8.368 -13.304 11.840 1.00 88.50 177 GLN A O 1
ATOM 1441 N N . ASN A 1 178 ? -9.147 -11.492 10.760 1.00 88.06 178 ASN A N 1
ATOM 1442 C CA . ASN A 1 178 ? -9.938 -12.235 9.776 1.00 88.06 178 ASN A CA 1
ATOM 1443 C C . ASN A 1 178 ? -9.070 -13.201 8.949 1.00 88.06 178 ASN A C 1
ATOM 1445 O O . ASN A 1 178 ? -9.424 -14.368 8.801 1.00 88.06 178 ASN A O 1
ATOM 1449 N N . MET A 1 179 ? -7.890 -12.768 8.484 1.00 89.44 179 MET A N 1
ATOM 1450 C CA . MET A 1 179 ? -6.948 -13.653 7.776 1.00 89.44 179 MET A CA 1
ATOM 1451 C C . MET A 1 179 ? -6.468 -14.824 8.652 1.00 89.44 179 MET A C 1
ATOM 1453 O O . MET A 1 179 ? -6.265 -15.935 8.162 1.00 89.44 179 MET A O 1
ATOM 1457 N N . ARG A 1 180 ? -6.284 -14.605 9.962 1.00 90.94 180 ARG A N 1
ATOM 1458 C CA . ARG A 1 180 ? -5.938 -15.688 10.899 1.00 90.94 180 ARG A CA 1
ATOM 1459 C C . ARG A 1 180 ? -7.090 -16.664 11.076 1.00 90.94 180 ARG A C 1
ATOM 1461 O O . ARG A 1 180 ? -6.851 -17.864 11.134 1.00 90.94 180 ARG A O 1
ATOM 1468 N N . GLU A 1 181 ? -8.315 -16.165 11.177 1.00 92.31 181 GLU A N 1
ATOM 1469 C CA . GLU A 1 181 ? -9.513 -16.999 11.283 1.00 92.31 181 GLU A CA 1
ATOM 1470 C C . GLU A 1 181 ? -9.720 -17.842 10.023 1.00 92.31 181 GLU A C 1
ATOM 1472 O O . GLU A 1 181 ? -9.981 -19.038 10.135 1.00 92.31 181 GLU A O 1
ATOM 1477 N N . GLU A 1 182 ? -9.488 -17.269 8.840 1.00 91.50 182 GLU A N 1
ATOM 1478 C CA . GLU A 1 182 ? -9.475 -18.004 7.575 1.00 91.50 182 GLU A CA 1
ATOM 1479 C C . GLU A 1 182 ? -8.413 -19.110 7.594 1.00 91.50 182 GLU A C 1
ATOM 1481 O O . GLU A 1 182 ? -8.739 -20.275 7.366 1.00 91.50 182 GLU A O 1
ATOM 1486 N N . MET A 1 183 ? -7.176 -18.798 7.993 1.00 89.62 183 MET A N 1
ATOM 1487 C CA . MET A 1 183 ? -6.116 -19.798 8.155 1.00 89.62 183 MET A CA 1
ATOM 1488 C C . MET A 1 183 ? -6.520 -20.925 9.124 1.00 89.62 183 MET A C 1
ATOM 1490 O O . MET A 1 183 ? -6.323 -22.100 8.816 1.00 89.62 183 MET A O 1
ATOM 1494 N N . PHE A 1 184 ? -7.105 -20.606 10.283 1.00 90.25 184 PHE A N 1
ATOM 1495 C CA . PHE A 1 184 ? -7.567 -21.622 11.236 1.00 90.25 184 PHE A CA 1
ATOM 1496 C C . PHE A 1 184 ? -8.725 -22.457 10.687 1.00 90.25 184 PHE A C 1
ATOM 1498 O O . PHE A 1 184 ? -8.770 -23.663 10.934 1.00 90.25 184 PHE A O 1
ATOM 1505 N N . SER A 1 185 ? -9.634 -21.845 9.926 1.00 92.38 185 SER A N 1
ATOM 1506 C CA . SER A 1 185 ? -10.729 -22.559 9.271 1.00 92.38 185 SER A CA 1
ATOM 1507 C C . SER A 1 185 ? -10.202 -23.581 8.265 1.00 92.38 185 SER A C 1
ATOM 1509 O O . SER A 1 185 ? -10.638 -24.728 8.298 1.00 92.38 185 SER A O 1
ATOM 1511 N N . LEU A 1 186 ? -9.182 -23.216 7.480 1.00 90.31 186 LEU A N 1
ATOM 1512 C CA . LEU A 1 186 ? -8.520 -24.118 6.538 1.00 90.31 186 LEU A CA 1
ATOM 1513 C C . LEU A 1 186 ? -7.856 -25.295 7.257 1.00 90.31 186 LEU A C 1
ATOM 1515 O O . LEU A 1 186 ? -7.983 -26.436 6.824 1.00 90.31 186 LEU A O 1
ATOM 1519 N N . VAL A 1 187 ? -7.194 -25.049 8.390 1.00 89.50 187 VAL A N 1
ATOM 1520 C CA . VAL A 1 187 ? -6.605 -26.122 9.211 1.00 89.50 187 VAL A CA 1
ATOM 1521 C C . VAL A 1 187 ? -7.681 -27.057 9.764 1.00 89.50 187 VAL A C 1
ATOM 1523 O O . VAL A 1 187 ? -7.485 -28.271 9.824 1.00 89.50 187 VAL A O 1
ATOM 1526 N N . HIS A 1 188 ? -8.829 -26.511 10.164 1.00 90.81 188 HIS A N 1
ATOM 1527 C CA . HIS A 1 188 ? -9.937 -27.310 10.671 1.00 90.81 188 HIS A CA 1
ATOM 1528 C C . HIS A 1 188 ? -10.567 -28.184 9.576 1.00 90.81 188 HIS A C 1
ATOM 1530 O O . HIS A 1 188 ? -10.888 -29.341 9.833 1.00 90.81 188 HIS A O 1
ATOM 1536 N N . THR A 1 189 ? -10.715 -27.664 8.352 1.00 92.19 189 THR A N 1
ATOM 1537 C CA . THR A 1 189 ? -11.331 -28.395 7.233 1.00 92.19 189 THR A CA 1
ATOM 1538 C C . THR A 1 189 ? -10.372 -29.342 6.516 1.00 92.19 189 THR A C 1
ATOM 1540 O O . THR A 1 189 ? -10.806 -30.372 6.004 1.00 92.19 189 THR A O 1
ATOM 1543 N N . ASN A 1 190 ? -9.076 -29.019 6.463 1.00 87.94 190 ASN A N 1
ATOM 1544 C CA . ASN A 1 190 ? -8.079 -29.725 5.650 1.00 87.94 190 ASN A CA 1
ATOM 1545 C C . ASN A 1 190 ? -6.966 -30.394 6.467 1.00 87.94 190 ASN A C 1
ATOM 1547 O O . ASN A 1 190 ? -6.010 -30.904 5.882 1.00 87.94 190 ASN A O 1
ATOM 1551 N N . ASN A 1 191 ? -7.129 -30.475 7.790 1.00 87.50 191 ASN A N 1
ATOM 1552 C CA . ASN A 1 191 ? -6.118 -30.921 8.749 1.00 87.50 191 ASN A CA 1
ATOM 1553 C C . ASN A 1 191 ? -4.889 -29.998 8.796 1.00 87.50 191 ASN A C 1
ATOM 1555 O O . ASN A 1 191 ? -4.800 -28.963 8.136 1.00 87.50 191 ASN A O 1
ATOM 1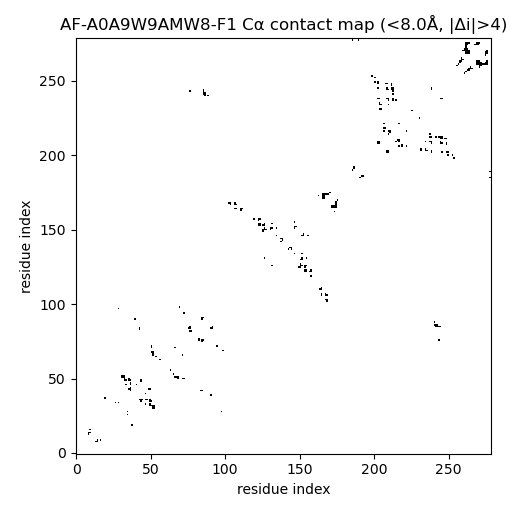559 N N . LEU A 1 192 ? -3.925 -30.372 9.638 1.00 86.50 192 LEU A N 1
ATOM 1560 C CA . LEU A 1 192 ? -2.691 -29.619 9.810 1.00 86.50 192 LEU A CA 1
ATOM 1561 C C . LEU A 1 192 ? -1.857 -29.615 8.519 1.00 86.50 192 LEU A C 1
ATOM 1563 O O . LEU A 1 192 ? -1.673 -30.672 7.909 1.00 86.50 192 LEU A O 1
ATOM 1567 N N . PRO A 1 193 ? -1.290 -28.461 8.132 1.00 85.19 193 PRO A N 1
ATOM 1568 C CA . PRO A 1 193 ? -0.385 -28.401 7.002 1.00 85.19 193 PRO A CA 1
ATOM 1569 C C . PRO A 1 193 ? 0.885 -29.198 7.313 1.00 85.19 193 PRO A C 1
ATOM 1571 O O . PRO A 1 193 ? 1.465 -29.079 8.392 1.00 85.19 193 PRO A O 1
ATOM 1574 N N . HIS A 1 194 ? 1.362 -29.973 6.339 1.00 83.94 194 HIS A N 1
ATOM 1575 C CA . HIS A 1 194 ? 2.655 -30.656 6.450 1.00 83.94 194 HIS A CA 1
ATOM 1576 C C . HIS A 1 194 ? 3.839 -29.680 6.418 1.00 83.94 194 HIS A C 1
ATOM 1578 O O . HIS A 1 194 ? 4.901 -29.980 6.959 1.00 83.94 194 HIS A O 1
ATOM 1584 N N . VAL A 1 195 ? 3.663 -28.517 5.782 1.00 83.81 195 VAL A N 1
ATOM 1585 C CA . VAL A 1 195 ? 4.683 -27.474 5.650 1.00 83.81 195 VAL A CA 1
ATOM 1586 C C . VAL A 1 195 ? 4.052 -26.123 5.964 1.00 83.81 195 VAL A C 1
ATOM 1588 O O . VAL A 1 195 ? 3.070 -25.737 5.336 1.00 83.81 195 VAL A O 1
ATOM 1591 N N . PHE A 1 196 ? 4.646 -25.389 6.902 1.00 84.06 196 PHE A N 1
ATOM 1592 C CA . PHE A 1 196 ? 4.343 -23.980 7.140 1.00 84.06 196 PHE A CA 1
ATOM 1593 C C . PHE A 1 196 ? 5.461 -23.130 6.528 1.00 84.06 196 PHE A C 1
ATOM 1595 O O . PHE A 1 196 ? 6.620 -23.250 6.929 1.00 84.06 196 PHE A O 1
ATOM 1602 N N . LEU A 1 197 ? 5.130 -22.302 5.535 1.00 82.75 197 LEU A N 1
ATOM 1603 C CA . LEU A 1 197 ? 6.101 -21.539 4.750 1.00 82.75 197 LEU A CA 1
ATOM 1604 C C . LEU A 1 197 ? 5.754 -20.050 4.759 1.00 82.75 197 LEU A C 1
ATOM 1606 O O . LEU A 1 197 ? 4.726 -19.645 4.226 1.00 82.75 197 LEU A O 1
ATOM 1610 N N . THR A 1 198 ? 6.659 -19.227 5.288 1.00 86.69 198 THR A N 1
ATOM 1611 C CA . THR A 1 198 ? 6.569 -17.765 5.186 1.00 86.69 198 THR A CA 1
ATOM 1612 C C . THR A 1 198 ? 7.458 -17.277 4.051 1.00 86.69 198 THR A C 1
ATOM 1614 O O . THR A 1 198 ? 8.655 -17.560 4.021 1.00 86.69 198 THR A O 1
ATOM 1617 N N . LEU A 1 199 ? 6.884 -16.512 3.125 1.00 84.69 199 LEU A N 1
ATOM 1618 C CA . LEU A 1 199 ? 7.590 -15.991 1.958 1.00 84.69 199 LEU A CA 1
ATOM 1619 C C . LEU A 1 199 ? 7.908 -14.511 2.138 1.00 84.69 199 LEU A C 1
ATOM 1621 O O . LEU A 1 199 ? 7.005 -13.695 2.294 1.00 84.69 199 LEU A O 1
ATOM 1625 N N . ASN A 1 200 ? 9.191 -14.162 2.053 1.00 89.62 200 ASN A N 1
ATOM 1626 C CA . ASN A 1 200 ? 9.640 -12.772 2.051 1.00 89.62 200 ASN A CA 1
ATOM 1627 C C . ASN A 1 200 ? 10.722 -12.551 0.975 1.00 89.62 200 ASN A C 1
ATOM 1629 O O . ASN A 1 200 ? 11.916 -12.568 1.288 1.00 89.62 200 ASN A O 1
ATOM 1633 N N . PRO A 1 201 ? 10.337 -12.422 -0.312 1.00 91.31 201 PRO A N 1
ATOM 1634 C CA . PRO A 1 201 ? 11.282 -12.165 -1.394 1.00 91.31 201 PRO A CA 1
ATOM 1635 C C . PRO A 1 201 ? 12.037 -10.848 -1.170 1.00 91.31 201 PRO A C 1
ATOM 1637 O O . PRO A 1 201 ? 11.425 -9.791 -1.055 1.00 91.31 201 PRO A O 1
ATOM 1640 N N . SER A 1 202 ? 13.371 -10.902 -1.154 1.00 91.44 202 SER A N 1
ATOM 1641 C CA . SER A 1 202 ? 14.212 -9.706 -1.031 1.00 91.44 202 SER A CA 1
ATOM 1642 C C . SER A 1 202 ? 14.376 -9.020 -2.389 1.00 91.44 202 SER A C 1
ATOM 1644 O O . SER A 1 202 ? 15.045 -9.538 -3.281 1.00 91.44 202 SER A O 1
ATOM 1646 N N . ASP A 1 203 ? 13.787 -7.840 -2.534 1.00 90.81 203 ASP A N 1
ATOM 1647 C CA . ASP A 1 203 ? 13.887 -6.970 -3.710 1.00 90.81 203 ASP A CA 1
ATOM 1648 C C . ASP A 1 203 ? 15.254 -6.269 -3.832 1.00 90.81 203 ASP A C 1
ATOM 1650 O O . ASP A 1 203 ? 15.745 -6.017 -4.932 1.00 90.81 203 ASP A O 1
ATOM 1654 N N . THR A 1 204 ? 15.931 -6.006 -2.717 1.00 89.56 204 THR A N 1
ATOM 1655 C CA . THR A 1 204 ? 17.271 -5.396 -2.710 1.00 89.56 204 THR A CA 1
ATOM 1656 C C . THR A 1 204 ? 18.380 -6.352 -3.143 1.00 89.56 204 THR A C 1
ATOM 1658 O O . THR A 1 204 ? 19.382 -5.918 -3.716 1.00 89.56 204 THR A O 1
ATOM 1661 N N . ASN A 1 205 ? 18.223 -7.653 -2.891 1.00 87.50 205 ASN A N 1
ATOM 1662 C CA . ASN A 1 205 ? 19.249 -8.654 -3.188 1.00 87.50 205 ASN A CA 1
ATOM 1663 C C . ASN A 1 205 ? 18.967 -9.462 -4.457 1.00 87.50 205 ASN A C 1
ATOM 1665 O O . ASN A 1 205 ? 19.872 -10.126 -4.961 1.00 87.50 205 ASN A O 1
ATOM 1669 N N . ASN A 1 206 ? 17.747 -9.408 -4.994 1.00 89.69 206 ASN A N 1
ATOM 1670 C CA . ASN A 1 206 ? 17.394 -10.151 -6.195 1.00 89.69 206 ASN A CA 1
ATOM 1671 C C . ASN A 1 206 ? 17.648 -9.317 -7.469 1.00 89.69 206 ASN A C 1
ATOM 1673 O O . ASN A 1 206 ? 17.074 -8.233 -7.614 1.00 89.69 206 ASN A O 1
ATOM 1677 N N . PRO A 1 207 ? 18.449 -9.808 -8.435 1.00 90.94 207 PRO A N 1
ATOM 1678 C CA . PRO A 1 207 ? 18.715 -9.079 -9.675 1.00 90.94 207 PRO A CA 1
ATOM 1679 C C . PRO A 1 207 ? 17.456 -8.831 -10.512 1.00 90.94 207 PRO A C 1
ATOM 1681 O O . PRO A 1 207 ? 17.357 -7.810 -11.183 1.00 90.94 207 PRO A O 1
ATOM 1684 N N . ILE A 1 208 ? 16.449 -9.703 -10.438 1.00 92.25 208 ILE A N 1
ATOM 1685 C CA . ILE A 1 208 ? 15.195 -9.540 -11.183 1.00 92.25 208 ILE A CA 1
ATOM 1686 C C . ILE A 1 208 ? 14.498 -8.236 -10.775 1.00 92.25 208 ILE A C 1
ATOM 1688 O O . ILE A 1 208 ? 14.014 -7.502 -11.634 1.00 92.25 208 ILE A O 1
ATOM 1692 N N . ALA A 1 209 ? 14.498 -7.896 -9.484 1.00 92.62 209 ALA A N 1
ATOM 1693 C CA . ALA A 1 209 ? 13.916 -6.648 -8.993 1.00 92.62 209 ALA A CA 1
ATOM 1694 C C . ALA A 1 209 ? 14.609 -5.408 -9.588 1.00 92.62 209 ALA A C 1
ATOM 1696 O O . ALA A 1 209 ? 13.955 -4.416 -9.905 1.00 92.62 209 ALA A O 1
ATOM 1697 N N . GLN A 1 210 ? 15.923 -5.488 -9.819 1.00 91.69 210 GLN A N 1
ATOM 1698 C CA . GLN A 1 210 ? 16.699 -4.424 -10.460 1.00 91.69 210 GLN A CA 1
ATOM 1699 C C . GLN A 1 210 ? 16.315 -4.251 -11.937 1.00 91.69 210 GLN A C 1
ATOM 1701 O O . GLN A 1 210 ? 16.227 -3.122 -12.419 1.00 91.69 210 GLN A O 1
ATOM 1706 N N . VAL A 1 211 ? 16.017 -5.352 -12.639 1.00 91.50 211 VAL A N 1
ATOM 1707 C CA . VAL A 1 211 ? 15.479 -5.307 -14.010 1.00 91.50 211 VAL A CA 1
ATOM 1708 C C . VAL A 1 211 ? 14.104 -4.640 -14.031 1.00 91.50 211 VAL A C 1
ATOM 1710 O O . VAL A 1 211 ? 13.867 -3.764 -14.860 1.00 91.50 211 VAL A O 1
ATOM 1713 N N . PHE A 1 212 ? 13.211 -4.987 -13.094 1.00 90.56 212 PHE A N 1
ATOM 1714 C CA . PHE A 1 212 ? 11.910 -4.313 -12.960 1.00 90.56 212 PHE A CA 1
ATOM 1715 C C . PHE A 1 212 ? 12.061 -2.810 -12.698 1.00 90.56 212 PHE A C 1
ATOM 1717 O O . PHE A 1 212 ? 11.284 -2.016 -13.225 1.00 90.56 212 PHE A O 1
ATOM 1724 N N . ALA A 1 213 ? 13.079 -2.411 -11.933 1.00 90.38 213 ALA A N 1
ATOM 1725 C CA . ALA A 1 213 ? 13.378 -1.008 -11.661 1.00 90.38 213 ALA A CA 1
ATOM 1726 C C . ALA A 1 213 ? 13.999 -0.262 -12.858 1.00 90.38 213 ALA A C 1
ATOM 1728 O O . ALA A 1 213 ? 14.165 0.955 -12.795 1.00 90.38 213 ALA A O 1
ATOM 1729 N N . GLY A 1 214 ? 14.296 -0.960 -13.961 1.00 88.00 214 GLY A N 1
ATOM 1730 C CA . GLY A 1 214 ? 14.852 -0.384 -15.185 1.00 88.00 214 GLY A CA 1
ATOM 1731 C C . GLY A 1 214 ? 16.376 -0.273 -15.188 1.00 88.00 214 GLY A C 1
ATOM 1732 O O . GLY A 1 214 ? 16.936 0.416 -16.041 1.00 88.00 214 GLY A O 1
ATOM 1733 N N . ARG A 1 215 ? 17.071 -0.934 -14.253 1.00 87.69 215 ARG A N 1
ATOM 1734 C CA . ARG A 1 215 ? 18.536 -0.965 -14.237 1.00 87.69 215 ARG A CA 1
ATOM 1735 C C . ARG A 1 215 ? 19.037 -1.841 -15.386 1.00 87.69 215 ARG A C 1
ATOM 1737 O O . ARG A 1 215 ? 18.640 -2.998 -15.508 1.00 87.69 215 ARG A O 1
ATOM 1744 N N . ASN A 1 216 ? 19.947 -1.308 -16.199 1.00 86.88 216 ASN A N 1
ATOM 1745 C CA . ASN A 1 216 ? 20.614 -2.086 -17.239 1.00 86.88 216 ASN A CA 1
ATOM 1746 C C . ASN A 1 216 ? 21.674 -2.993 -16.596 1.00 86.88 216 ASN A C 1
ATOM 1748 O O . ASN A 1 216 ? 22.771 -2.539 -16.271 1.00 86.88 216 ASN A O 1
ATOM 1752 N N . ILE A 1 217 ? 21.312 -4.250 -16.351 1.00 87.75 217 ILE A N 1
ATOM 1753 C CA . ILE A 1 217 ? 22.196 -5.266 -15.779 1.00 87.75 217 ILE A CA 1
ATOM 1754 C C . ILE A 1 217 ? 22.221 -6.507 -16.664 1.00 87.75 217 ILE A C 1
ATOM 1756 O O . ILE A 1 217 ? 21.202 -6.908 -17.223 1.00 87.75 217 ILE A O 1
ATOM 1760 N N . ASN A 1 218 ? 23.387 -7.144 -16.746 1.00 87.75 218 ASN A N 1
ATOM 1761 C CA . ASN A 1 218 ? 23.506 -8.466 -17.340 1.00 87.75 218 ASN A CA 1
ATOM 1762 C C . ASN A 1 218 ? 23.204 -9.524 -16.267 1.00 87.75 218 ASN A C 1
ATOM 1764 O O . ASN A 1 218 ? 23.983 -9.680 -15.325 1.00 87.75 218 ASN A O 1
ATOM 1768 N N . LEU A 1 219 ? 22.082 -10.235 -16.406 1.00 87.00 219 LEU A N 1
ATOM 1769 C CA . LEU A 1 219 ? 21.668 -11.274 -15.458 1.00 87.00 219 LEU A CA 1
ATOM 1770 C C . LEU A 1 219 ? 22.660 -12.445 -15.397 1.00 87.00 219 LEU A C 1
ATOM 1772 O O . LEU A 1 219 ? 22.890 -12.967 -14.308 1.00 87.00 219 LEU A O 1
ATOM 1776 N N . ASP A 1 220 ? 23.307 -12.791 -16.513 1.00 88.38 220 ASP A N 1
ATOM 1777 C CA . ASP A 1 220 ? 24.252 -13.917 -16.595 1.00 88.38 220 ASP A CA 1
ATOM 1778 C C . ASP A 1 220 ? 25.577 -13.631 -15.878 1.00 88.38 220 ASP A C 1
ATOM 1780 O O . ASP A 1 220 ? 26.325 -14.541 -15.531 1.00 88.38 220 ASP A O 1
ATOM 1784 N N . GLN A 1 221 ? 25.888 -12.351 -15.661 1.00 86.00 221 GLN A N 1
ATOM 1785 C CA . GLN A 1 221 ? 27.145 -11.907 -15.055 1.00 86.00 221 GLN A CA 1
ATOM 1786 C C . GLN A 1 221 ? 26.947 -11.153 -13.740 1.00 86.00 221 GLN A C 1
ATOM 1788 O O . GLN A 1 221 ? 27.921 -10.679 -13.155 1.00 86.00 221 GLN A O 1
ATOM 1793 N N . PHE A 1 222 ? 25.707 -11.044 -13.258 1.00 82.12 222 PHE A N 1
ATOM 1794 C CA . PHE A 1 222 ? 25.359 -10.180 -12.131 1.00 82.12 222 PHE A CA 1
ATOM 1795 C C . PHE A 1 222 ? 26.177 -10.486 -10.870 1.00 82.12 222 PHE A C 1
ATOM 1797 O O . PHE A 1 222 ? 26.599 -9.572 -10.167 1.00 82.12 222 PHE A O 1
ATOM 1804 N N . PHE A 1 223 ? 26.443 -11.767 -10.607 1.00 83.38 223 PHE A N 1
ATOM 1805 C CA . PHE A 1 223 ? 27.182 -12.213 -9.425 1.00 83.38 223 PHE A CA 1
ATOM 1806 C C . PHE A 1 223 ? 28.705 -12.299 -9.627 1.00 83.38 223 PHE A C 1
ATOM 1808 O O . PHE A 1 223 ? 29.420 -12.526 -8.656 1.00 83.38 223 PHE A O 1
ATOM 1815 N N . HIS A 1 224 ? 29.227 -12.100 -10.845 1.00 83.88 224 HIS A N 1
ATOM 1816 C CA . HIS A 1 224 ? 30.660 -12.273 -11.129 1.00 83.88 224 HIS A CA 1
ATOM 1817 C C . HIS A 1 224 ? 31.533 -11.114 -10.624 1.00 83.88 224 HIS A C 1
ATOM 1819 O O . HIS A 1 224 ? 32.678 -11.340 -10.252 1.00 83.88 224 HIS A O 1
ATOM 1825 N N . ASN A 1 225 ? 31.003 -9.886 -10.585 1.00 75.19 225 ASN A N 1
ATOM 1826 C CA . ASN A 1 225 ? 31.780 -8.666 -10.318 1.00 75.19 225 ASN A CA 1
ATOM 1827 C C . ASN A 1 225 ? 31.208 -7.825 -9.163 1.00 75.19 225 ASN A C 1
ATOM 1829 O O . ASN A 1 225 ? 31.219 -6.595 -9.227 1.00 75.19 225 ASN A O 1
ATOM 1833 N N . LEU A 1 226 ? 30.682 -8.472 -8.119 1.00 75.44 226 LEU A N 1
ATOM 1834 C CA . LEU A 1 226 ? 30.034 -7.762 -7.016 1.00 75.44 226 LEU A CA 1
ATOM 1835 C C . LEU A 1 226 ? 31.037 -6.982 -6.156 1.00 75.44 226 LEU A C 1
ATOM 1837 O O . LEU A 1 226 ? 31.985 -7.546 -5.612 1.00 75.44 226 LEU A O 1
ATOM 1841 N N . LYS A 1 227 ? 30.769 -5.690 -5.957 1.00 78.56 227 LYS A N 1
ATOM 1842 C CA . LYS A 1 227 ? 31.402 -4.830 -4.951 1.00 78.56 227 LYS A CA 1
ATOM 1843 C C . LYS A 1 227 ? 30.449 -4.707 -3.756 1.00 78.56 227 LYS A C 1
ATOM 1845 O O . LYS A 1 227 ? 29.523 -3.897 -3.804 1.00 78.56 227 LYS A O 1
ATOM 1850 N N . PRO A 1 228 ? 30.643 -5.476 -2.664 1.00 69.25 228 PRO A N 1
ATOM 1851 C CA . PRO A 1 228 ? 29.592 -5.733 -1.673 1.00 69.25 228 PRO A CA 1
ATOM 1852 C C . PRO A 1 228 ? 28.942 -4.487 -1.054 1.00 69.25 228 PRO A C 1
ATOM 1854 O O . PRO A 1 228 ? 27.732 -4.474 -0.841 1.00 69.25 228 PRO A O 1
ATOM 1857 N N . GLN A 1 229 ? 29.721 -3.439 -0.771 1.00 69.25 229 GLN A N 1
ATOM 1858 C CA . GLN A 1 229 ? 29.206 -2.223 -0.131 1.00 69.25 229 GLN A CA 1
ATOM 1859 C C . GLN A 1 229 ? 28.554 -1.262 -1.131 1.00 69.25 229 GLN A C 1
ATOM 1861 O O . GLN A 1 229 ? 27.419 -0.836 -0.920 1.00 69.25 229 GLN A O 1
ATOM 1866 N N . THR A 1 230 ? 29.242 -0.943 -2.230 1.00 74.06 230 THR A N 1
ATOM 1867 C CA . THR A 1 230 ? 28.738 -0.011 -3.250 1.00 74.06 230 THR A CA 1
ATOM 1868 C C . THR A 1 230 ? 27.496 -0.565 -3.940 1.00 74.06 230 THR A C 1
ATOM 1870 O O . THR A 1 230 ? 26.486 0.130 -4.035 1.00 74.06 230 THR A O 1
ATOM 1873 N N . ASP A 1 231 ? 27.513 -1.843 -4.322 1.00 82.44 231 ASP A N 1
ATOM 1874 C CA . ASP A 1 231 ? 26.407 -2.437 -5.068 1.00 82.44 231 ASP A CA 1
ATOM 1875 C C . ASP A 1 231 ? 25.145 -2.554 -4.219 1.00 82.44 231 ASP A C 1
ATOM 1877 O O . ASP A 1 231 ? 24.046 -2.371 -4.732 1.00 82.44 231 ASP A O 1
ATOM 1881 N N . ASN A 1 232 ? 25.266 -2.838 -2.919 1.00 86.00 232 ASN A N 1
ATOM 1882 C CA . ASN A 1 232 ? 24.097 -2.936 -2.048 1.00 86.00 232 ASN A CA 1
ATOM 1883 C C . ASN A 1 232 ? 23.385 -1.582 -1.900 1.00 86.00 232 ASN A C 1
ATOM 1885 O O . ASN A 1 232 ? 22.158 -1.500 -2.009 1.00 86.00 232 ASN A O 1
ATOM 1889 N N . LEU A 1 233 ? 24.157 -0.505 -1.720 1.00 87.81 233 LEU A N 1
ATOM 1890 C CA . LEU A 1 233 ? 23.609 0.849 -1.662 1.00 87.81 233 LEU A CA 1
ATOM 1891 C C . LEU A 1 233 ? 22.940 1.236 -2.982 1.00 87.81 233 LEU A C 1
ATOM 1893 O O . LEU A 1 233 ? 21.824 1.749 -2.965 1.00 87.81 233 LEU A O 1
ATOM 1897 N N . GLU A 1 234 ? 23.568 0.940 -4.120 1.00 88.62 234 GLU A N 1
ATOM 1898 C CA . GLU A 1 234 ? 22.979 1.204 -5.436 1.00 88.62 234 GLU A CA 1
ATOM 1899 C C . GLU A 1 234 ? 21.691 0.411 -5.674 1.00 88.62 234 GLU A C 1
ATOM 1901 O O . GLU A 1 234 ? 20.706 0.968 -6.159 1.00 88.62 234 GLU A O 1
ATOM 1906 N N . ARG A 1 235 ? 21.671 -0.879 -5.315 1.00 89.88 235 ARG A N 1
ATOM 1907 C CA . ARG A 1 235 ? 20.479 -1.728 -5.447 1.00 89.88 235 ARG A CA 1
ATOM 1908 C C . ARG A 1 235 ? 19.328 -1.213 -4.595 1.00 89.88 235 ARG A C 1
ATOM 1910 O O . ARG A 1 235 ? 18.201 -1.124 -5.082 1.00 89.88 235 ARG A O 1
ATOM 1917 N N . SER A 1 236 ? 19.625 -0.837 -3.354 1.00 91.19 236 SER A N 1
ATOM 1918 C CA . SER A 1 236 ? 18.650 -0.262 -2.428 1.00 91.19 236 SER A CA 1
ATOM 1919 C C . SER A 1 236 ? 18.133 1.088 -2.929 1.00 91.19 236 SER A C 1
ATOM 1921 O O . SER A 1 236 ? 16.929 1.332 -2.913 1.00 91.19 236 SER A O 1
ATOM 1923 N N . ALA A 1 237 ? 19.019 1.945 -3.445 1.00 91.56 237 ALA A N 1
ATOM 1924 C CA . ALA A 1 237 ? 18.646 3.236 -4.014 1.00 91.56 237 ALA A CA 1
ATOM 1925 C C . ALA A 1 237 ? 17.764 3.088 -5.263 1.00 91.56 237 ALA A C 1
ATOM 1927 O O . ALA A 1 237 ? 16.796 3.828 -5.411 1.00 91.56 237 ALA A O 1
ATOM 1928 N N . CYS A 1 238 ? 18.059 2.122 -6.136 1.00 90.25 238 CYS A N 1
ATOM 1929 C CA . CYS A 1 238 ? 17.283 1.865 -7.348 1.00 90.25 238 CYS A CA 1
ATOM 1930 C C . CYS A 1 238 ? 15.838 1.452 -7.024 1.00 90.25 238 CYS A C 1
ATOM 1932 O O . CYS A 1 238 ? 14.893 2.022 -7.570 1.00 90.25 238 CYS A O 1
ATOM 1934 N N . ILE A 1 239 ? 15.658 0.537 -6.067 1.00 92.94 239 ILE A N 1
ATOM 1935 C CA . ILE A 1 239 ? 14.326 0.127 -5.601 1.00 92.94 239 ILE A CA 1
ATOM 1936 C C . ILE A 1 239 ? 13.610 1.274 -4.882 1.00 92.94 239 ILE A C 1
ATOM 1938 O O . ILE A 1 239 ? 12.438 1.527 -5.148 1.00 92.94 239 ILE A O 1
ATOM 1942 N N . ALA A 1 240 ? 14.308 2.026 -4.027 1.00 92.19 240 ALA A N 1
ATOM 1943 C CA . ALA A 1 240 ? 13.716 3.170 -3.333 1.00 92.19 240 ALA A CA 1
ATOM 1944 C C . ALA A 1 240 ? 13.232 4.266 -4.302 1.00 92.19 240 ALA A C 1
ATOM 1946 O O . ALA A 1 240 ? 12.240 4.940 -4.028 1.00 92.19 240 ALA A O 1
ATOM 1947 N N . GLN A 1 241 ? 13.910 4.438 -5.441 1.00 91.69 241 GLN A N 1
ATOM 1948 C CA . GLN A 1 241 ? 13.499 5.366 -6.497 1.00 91.69 241 GLN A CA 1
ATOM 1949 C C . GLN A 1 241 ? 12.299 4.862 -7.302 1.00 91.69 241 GLN A C 1
ATOM 1951 O O . GLN A 1 241 ? 11.581 5.682 -7.864 1.00 91.69 241 GLN A O 1
ATOM 1956 N N . ASN A 1 242 ? 12.069 3.549 -7.363 1.00 92.81 242 ASN A N 1
ATOM 1957 C CA . ASN A 1 242 ? 10.940 2.945 -8.062 1.00 92.81 242 ASN A CA 1
ATOM 1958 C C . ASN A 1 242 ? 10.252 1.878 -7.182 1.00 92.81 242 ASN A C 1
ATOM 1960 O O . ASN A 1 242 ? 10.409 0.676 -7.415 1.00 92.81 242 ASN A O 1
ATOM 1964 N N . PRO A 1 243 ? 9.443 2.285 -6.188 1.00 91.81 243 PRO A N 1
ATOM 1965 C CA . PRO A 1 243 ? 8.752 1.339 -5.311 1.00 91.81 243 PRO A CA 1
ATOM 1966 C C . PRO A 1 243 ? 7.720 0.471 -6.053 1.00 91.81 243 PRO A C 1
ATOM 1968 O O . PRO A 1 243 ? 7.381 -0.622 -5.596 1.00 91.81 243 PRO A O 1
ATOM 1971 N N . VAL A 1 244 ? 7.235 0.910 -7.222 1.00 92.88 244 VAL A N 1
ATOM 1972 C CA . VAL A 1 244 ? 6.326 0.109 -8.059 1.00 92.88 244 VAL A CA 1
ATOM 1973 C C . VAL A 1 244 ? 7.041 -1.118 -8.615 1.00 92.88 244 VAL A C 1
ATOM 1975 O O . VAL A 1 244 ? 6.446 -2.193 -8.654 1.00 92.88 244 VAL A O 1
ATOM 1978 N N . ALA A 1 245 ? 8.313 -0.989 -8.995 1.00 92.44 245 ALA A N 1
ATOM 1979 C CA . ALA A 1 245 ? 9.126 -2.123 -9.416 1.00 92.44 245 ALA A CA 1
ATOM 1980 C C . ALA A 1 245 ? 9.275 -3.169 -8.303 1.00 92.44 245 ALA A C 1
ATOM 1982 O O . ALA A 1 245 ? 9.137 -4.360 -8.576 1.00 92.44 245 ALA A O 1
ATOM 1983 N N . GLY A 1 246 ? 9.467 -2.736 -7.051 1.00 92.94 246 GLY A N 1
ATOM 1984 C CA . GLY A 1 246 ? 9.477 -3.630 -5.887 1.00 92.94 246 GLY A CA 1
ATOM 1985 C C . GLY A 1 246 ? 8.161 -4.403 -5.742 1.00 92.94 246 GLY A C 1
ATOM 1986 O O . GLY A 1 246 ? 8.163 -5.629 -5.629 1.00 92.94 246 GLY A O 1
ATOM 1987 N N . ALA A 1 247 ? 7.020 -3.718 -5.866 1.00 92.75 247 ALA A N 1
ATOM 1988 C CA . ALA A 1 247 ? 5.702 -4.357 -5.825 1.00 92.75 247 ALA A CA 1
ATOM 1989 C C . ALA A 1 247 ? 5.469 -5.333 -6.999 1.00 92.75 247 ALA A C 1
ATOM 1991 O O . ALA A 1 247 ? 4.914 -6.421 -6.814 1.00 92.75 247 ALA A O 1
ATOM 1992 N N . GLN A 1 248 ? 5.911 -4.977 -8.210 1.00 92.94 248 GLN A N 1
ATOM 1993 C CA . GLN A 1 248 ? 5.839 -5.852 -9.384 1.00 92.94 248 GLN A CA 1
ATOM 1994 C C . GLN A 1 248 ? 6.701 -7.101 -9.206 1.00 92.94 248 GLN A C 1
ATOM 1996 O O . GLN A 1 248 ? 6.227 -8.204 -9.481 1.00 92.94 248 GLN A O 1
ATOM 2001 N N . PHE A 1 249 ? 7.924 -6.939 -8.700 1.00 95.06 249 PHE A N 1
ATOM 2002 C CA . PHE A 1 249 ? 8.823 -8.038 -8.374 1.00 95.06 249 PHE A CA 1
ATOM 2003 C C . PHE A 1 249 ? 8.230 -8.962 -7.307 1.00 95.06 249 PHE A C 1
ATOM 2005 O O . PHE A 1 249 ? 8.277 -10.181 -7.475 1.00 95.06 249 PHE A O 1
ATOM 2012 N N . PHE A 1 250 ? 7.642 -8.410 -6.243 1.00 94.62 250 PHE A N 1
ATOM 2013 C CA . PHE A 1 250 ? 6.993 -9.204 -5.202 1.00 94.62 250 PHE A CA 1
ATOM 2014 C C . PHE A 1 250 ? 5.865 -10.058 -5.792 1.00 94.62 250 PHE A C 1
ATOM 2016 O O . PHE A 1 250 ? 5.875 -11.281 -5.658 1.00 94.62 250 PHE A O 1
ATOM 2023 N N . ASN A 1 251 ? 4.944 -9.440 -6.539 1.00 94.19 251 ASN A N 1
ATOM 2024 C CA . ASN A 1 251 ? 3.845 -10.156 -7.191 1.00 94.19 251 ASN A CA 1
ATOM 2025 C C . ASN A 1 251 ? 4.348 -11.192 -8.214 1.00 94.19 251 ASN A C 1
ATOM 2027 O O . ASN A 1 251 ? 3.817 -12.298 -8.279 1.00 94.19 251 ASN A O 1
ATOM 2031 N N . PHE A 1 252 ? 5.384 -10.870 -8.993 1.00 94.94 252 PHE A N 1
ATOM 2032 C CA . PHE A 1 252 ? 6.014 -11.808 -9.925 1.00 94.94 252 PHE A CA 1
ATOM 2033 C C . PHE A 1 252 ? 6.627 -13.013 -9.197 1.00 94.94 252 PHE A C 1
ATOM 2035 O O . PHE A 1 252 ? 6.405 -14.154 -9.597 1.00 94.94 252 PHE A O 1
ATOM 2042 N N . SER A 1 253 ? 7.343 -12.772 -8.098 1.00 95.06 253 SER A N 1
ATOM 2043 C CA . SER A 1 253 ? 7.992 -13.812 -7.293 1.00 95.06 253 SER A CA 1
ATOM 2044 C C . SER A 1 253 ? 6.975 -14.743 -6.641 1.00 95.06 253 SER A C 1
ATOM 2046 O O . SER A 1 253 ? 7.115 -15.960 -6.738 1.00 95.06 253 SER A O 1
ATOM 2048 N N . VAL A 1 254 ? 5.920 -14.185 -6.036 1.00 93.69 254 VAL A N 1
ATOM 2049 C CA . VAL A 1 254 ? 4.841 -14.970 -5.418 1.00 93.69 254 VAL A CA 1
ATOM 2050 C C . VAL A 1 254 ? 4.117 -15.812 -6.468 1.00 93.69 254 VAL A C 1
ATOM 2052 O O . VAL A 1 254 ? 3.955 -17.013 -6.274 1.00 93.69 254 VAL A O 1
ATOM 2055 N N . ARG A 1 255 ? 3.748 -15.231 -7.620 1.00 93.75 255 ARG A N 1
ATOM 2056 C CA . ARG A 1 255 ? 3.087 -15.980 -8.703 1.00 93.75 255 ARG A CA 1
ATOM 2057 C C . ARG A 1 255 ? 3.944 -17.127 -9.222 1.00 93.75 255 ARG A C 1
ATOM 2059 O O . ARG A 1 255 ? 3.445 -18.237 -9.337 1.00 93.75 255 ARG A O 1
ATOM 2066 N N . ASN A 1 256 ? 5.227 -16.886 -9.487 1.00 93.19 256 ASN A N 1
ATOM 2067 C CA . ASN A 1 256 ? 6.122 -17.941 -9.960 1.00 93.19 256 ASN A CA 1
ATOM 2068 C C . ASN A 1 256 ? 6.314 -19.042 -8.921 1.00 93.19 256 ASN A C 1
ATOM 2070 O O . ASN A 1 256 ? 6.408 -20.209 -9.285 1.00 93.19 256 ASN A O 1
ATOM 2074 N N . LEU A 1 257 ? 6.349 -18.704 -7.634 1.00 91.88 257 LEU A N 1
ATOM 2075 C CA . LEU A 1 257 ? 6.415 -19.712 -6.587 1.00 91.88 257 LEU A CA 1
ATOM 2076 C C . LEU A 1 257 ? 5.158 -20.590 -6.580 1.00 91.88 257 LEU A C 1
ATOM 2078 O O . LEU A 1 257 ? 5.280 -21.813 -6.595 1.00 91.88 257 LEU A O 1
ATOM 2082 N N . LEU A 1 258 ? 3.965 -19.995 -6.620 1.00 91.38 258 LEU A N 1
ATOM 2083 C CA . LEU A 1 258 ? 2.712 -20.755 -6.674 1.00 91.38 258 LEU A CA 1
ATOM 2084 C C . LEU A 1 258 ? 2.641 -21.619 -7.947 1.00 91.38 258 LEU A C 1
ATOM 2086 O O . LEU A 1 258 ? 2.399 -22.824 -7.890 1.00 91.38 258 LEU A O 1
ATOM 2090 N N . ASP A 1 259 ? 2.928 -21.024 -9.101 1.00 92.38 259 ASP A N 1
ATOM 2091 C CA . ASP A 1 259 ? 2.758 -21.677 -10.397 1.00 92.38 259 ASP A CA 1
ATOM 2092 C C . ASP A 1 259 ? 3.819 -22.761 -10.653 1.00 92.38 259 ASP A C 1
ATOM 2094 O O . ASP A 1 259 ? 3.500 -23.839 -11.159 1.00 92.38 259 ASP A O 1
ATOM 2098 N N . ILE A 1 260 ? 5.086 -22.486 -10.320 1.00 91.31 260 ILE A N 1
ATOM 2099 C CA . ILE A 1 260 ? 6.232 -23.337 -10.670 1.00 91.31 260 ILE A CA 1
ATOM 2100 C C . ILE A 1 260 ? 6.619 -24.252 -9.511 1.00 91.31 260 ILE A C 1
ATOM 2102 O O . ILE A 1 260 ? 6.716 -25.462 -9.724 1.00 91.31 260 ILE A O 1
ATOM 2106 N N . LEU A 1 261 ? 6.862 -23.698 -8.315 1.00 90.38 261 LEU A N 1
ATOM 2107 C CA . LEU A 1 261 ? 7.338 -24.476 -7.163 1.00 90.38 261 LEU A CA 1
ATOM 2108 C C . LEU A 1 261 ? 6.211 -25.298 -6.542 1.00 90.38 261 LEU A C 1
ATOM 2110 O O . LEU A 1 261 ? 6.410 -26.482 -6.285 1.00 90.38 261 LEU A O 1
ATOM 2114 N N . LEU A 1 262 ? 5.032 -24.705 -6.343 1.00 90.50 262 LEU A N 1
ATOM 2115 C CA . LEU A 1 262 ? 3.860 -25.426 -5.839 1.00 90.50 262 LEU A CA 1
ATOM 2116 C C . LEU A 1 262 ? 3.078 -26.126 -6.960 1.00 90.50 262 LEU A C 1
ATOM 2118 O O . LEU A 1 262 ? 2.359 -27.084 -6.704 1.00 90.50 262 LEU A O 1
ATOM 2122 N N . GLY A 1 263 ? 3.272 -25.721 -8.216 1.00 91.31 263 GLY A N 1
ATOM 2123 C CA . GLY A 1 263 ? 2.696 -26.421 -9.361 1.00 91.31 263 GLY A CA 1
ATOM 2124 C C . GLY A 1 263 ? 1.187 -26.220 -9.514 1.00 91.31 263 GLY A C 1
ATOM 2125 O O . GLY A 1 263 ? 0.547 -27.046 -10.161 1.00 91.31 263 GLY A O 1
ATOM 2126 N N . THR A 1 264 ? 0.609 -25.149 -8.959 1.00 89.62 264 THR A N 1
ATOM 2127 C CA . THR A 1 264 ? -0.853 -24.919 -8.923 1.00 89.62 264 THR A CA 1
ATOM 2128 C C . THR A 1 264 ? -1.494 -24.851 -10.312 1.00 89.62 264 THR A C 1
ATOM 2130 O O . THR A 1 264 ? -2.665 -25.192 -10.474 1.00 89.62 264 THR A O 1
ATOM 2133 N N . LYS A 1 265 ? -0.721 -24.464 -11.336 1.00 88.44 265 LYS A N 1
ATOM 2134 C CA . LYS A 1 265 ? -1.154 -24.411 -12.744 1.00 88.44 265 LYS A CA 1
ATOM 2135 C C . LYS A 1 265 ? -0.809 -25.649 -13.572 1.00 88.44 265 LYS A C 1
ATOM 2137 O O . LYS A 1 265 ? -1.144 -25.701 -14.754 1.00 88.44 265 LYS A O 1
ATOM 2142 N N . ARG A 1 266 ? -0.125 -26.642 -13.001 1.00 88.69 266 ARG A N 1
ATOM 2143 C CA . ARG A 1 266 ? 0.171 -27.901 -13.702 1.00 88.69 266 ARG A CA 1
ATOM 2144 C C . ARG A 1 266 ? -1.089 -28.761 -13.746 1.00 88.69 266 ARG A C 1
ATOM 2146 O O . ARG A 1 266 ? -1.862 -28.771 -12.794 1.00 88.69 266 ARG A O 1
ATOM 2153 N N . GLN A 1 267 ? -1.265 -29.544 -14.810 1.00 86.56 267 GLN A N 1
ATOM 2154 C CA . GLN A 1 267 ? -2.433 -30.431 -14.952 1.00 86.56 267 GLN A CA 1
ATOM 2155 C C . GLN A 1 267 ? -2.580 -31.409 -13.777 1.00 86.56 267 GLN A C 1
ATOM 2157 O O . GLN A 1 267 ? -3.688 -31.689 -13.340 1.00 86.56 267 GLN A O 1
ATOM 2162 N N . ASN A 1 268 ? -1.456 -31.888 -13.241 1.00 87.50 268 ASN A N 1
ATOM 2163 C CA . ASN A 1 268 ? -1.420 -32.801 -12.102 1.00 87.50 268 ASN A CA 1
ATOM 2164 C C . ASN A 1 268 ? -1.398 -32.098 -10.733 1.00 87.50 268 ASN A C 1
ATOM 2166 O O . ASN A 1 268 ? -1.347 -32.800 -9.731 1.00 87.50 268 ASN A O 1
ATOM 2170 N N . ARG A 1 269 ? -1.361 -30.754 -10.681 1.00 86.50 269 ARG A N 1
ATOM 2171 C CA . ARG A 1 269 ? -1.238 -29.932 -9.457 1.00 86.50 269 ARG A CA 1
ATOM 2172 C C . ARG A 1 269 ? -0.101 -30.339 -8.509 1.00 86.50 269 ARG A C 1
ATOM 2174 O O . ARG A 1 269 ? -0.183 -30.118 -7.303 1.00 86.50 269 ARG A O 1
ATOM 2181 N N . LYS A 1 270 ? 0.963 -30.947 -9.049 1.00 89.25 270 LYS A N 1
ATOM 2182 C CA . LYS A 1 270 ? 2.108 -31.439 -8.270 1.00 89.25 270 LYS A CA 1
ATOM 2183 C C . LYS A 1 270 ? 3.302 -30.497 -8.374 1.00 89.25 270 LYS A C 1
ATOM 2185 O O . LYS A 1 270 ? 3.899 -30.337 -9.447 1.00 89.25 270 LYS A O 1
ATOM 2190 N N . GLY A 1 271 ? 3.656 -29.913 -7.237 1.00 90.81 271 GLY A N 1
ATOM 2191 C CA . GLY A 1 271 ? 4.859 -29.124 -7.015 1.00 90.81 271 GLY A CA 1
ATOM 2192 C C . GLY A 1 271 ? 5.979 -29.923 -6.354 1.00 90.81 271 GLY A C 1
ATOM 2193 O O . GLY A 1 271 ? 5.937 -31.148 -6.262 1.00 90.81 271 GLY A O 1
ATOM 2194 N N . VAL A 1 272 ? 6.986 -29.204 -5.862 1.00 90.62 272 VAL A N 1
ATOM 2195 C CA . VAL A 1 272 ? 8.151 -29.761 -5.152 1.00 90.62 272 VAL A CA 1
ATOM 2196 C C . VAL A 1 272 ? 7.743 -30.453 -3.846 1.00 90.62 272 VAL A C 1
ATOM 2198 O O . VAL A 1 272 ? 8.362 -31.436 -3.456 1.00 90.62 272 VAL A O 1
ATOM 2201 N N . PHE A 1 273 ? 6.673 -29.981 -3.203 1.00 87.31 273 PHE A N 1
ATOM 2202 C CA . PHE A 1 273 ? 6.148 -30.545 -1.953 1.00 87.31 273 PHE A CA 1
ATOM 2203 C C . PHE A 1 273 ? 5.023 -31.572 -2.162 1.00 87.31 273 PHE A C 1
ATOM 2205 O O . PHE A 1 273 ? 4.377 -31.975 -1.200 1.00 87.31 273 PHE A O 1
ATOM 2212 N N . GLY A 1 274 ? 4.782 -32.006 -3.403 1.00 87.94 274 GLY A N 1
ATOM 2213 C CA . GLY A 1 274 ? 3.687 -32.913 -3.744 1.00 87.94 274 GLY A CA 1
ATOM 2214 C C . GLY A 1 274 ? 2.457 -32.189 -4.287 1.00 87.94 274 GLY A C 1
ATOM 2215 O O . GLY A 1 274 ? 2.566 -31.120 -4.888 1.00 87.94 274 GLY A O 1
ATOM 2216 N N . GLU A 1 275 ? 1.294 -32.821 -4.152 1.00 87.88 275 GLU A N 1
ATOM 2217 C CA . GLU A 1 275 ? 0.026 -32.286 -4.651 1.00 87.88 275 GLU A CA 1
ATOM 2218 C C . GLU A 1 275 ? -0.538 -31.228 -3.703 1.00 87.88 275 GLU A C 1
ATOM 2220 O O . GLU A 1 275 ? -0.667 -31.459 -2.501 1.00 87.88 275 GLU A O 1
ATOM 2225 N N . VAL A 1 276 ? -0.881 -30.065 -4.252 1.00 84.88 276 VAL A N 1
ATOM 2226 C CA . VAL A 1 276 ? -1.438 -28.958 -3.472 1.00 84.88 276 VAL A CA 1
ATOM 2227 C C . VAL A 1 276 ? -2.955 -29.083 -3.427 1.00 84.88 276 VAL A C 1
ATOM 2229 O O . VAL A 1 276 ? -3.631 -28.876 -4.436 1.00 84.88 276 VAL A O 1
ATOM 2232 N N . ALA A 1 277 ? -3.486 -29.393 -2.244 1.00 80.44 277 ALA A N 1
ATOM 2233 C CA . ALA A 1 277 ? -4.925 -29.409 -1.998 1.00 80.44 277 ALA A CA 1
ATOM 2234 C C . ALA A 1 277 ? -5.475 -27.997 -1.724 1.00 80.44 277 ALA A C 1
ATOM 2236 O O . ALA A 1 277 ? -6.476 -27.605 -2.321 1.00 80.44 277 ALA A O 1
ATOM 2237 N N . VAL A 1 278 ? -4.806 -27.241 -0.844 1.00 79.19 278 VAL A N 1
ATOM 2238 C CA . VAL A 1 278 ? -5.157 -25.874 -0.415 1.00 79.19 278 VAL A CA 1
ATOM 2239 C C . VAL A 1 278 ? -3.864 -25.097 -0.119 1.00 79.19 278 VAL A C 1
ATOM 2241 O O . VAL A 1 278 ? -2.889 -25.712 0.320 1.00 79.19 278 VAL A O 1
ATOM 2244 N N . TYR A 1 279 ? -3.836 -23.785 -0.384 1.00 73.19 279 TYR A N 1
ATOM 2245 C CA . TYR A 1 279 ? -2.717 -22.878 -0.091 1.00 73.19 279 TYR A CA 1
ATOM 2246 C C . TYR A 1 279 ? -3.200 -21.457 0.208 1.00 73.19 279 TYR A C 1
ATOM 2248 O O . TYR A 1 279 ? -4.329 -21.131 -0.224 1.00 73.19 279 TYR A O 1
#

pLDDT: mean 85.9, std 8.33, range [53.03, 95.06]

Solvent-accessible surface area (backbone atoms only — not comparable to full-atom values): 16610 Å² total; per-residue (Å²): 108,74,70,58,55,54,50,50,43,66,71,69,61,82,58,96,76,84,87,81,81,88,7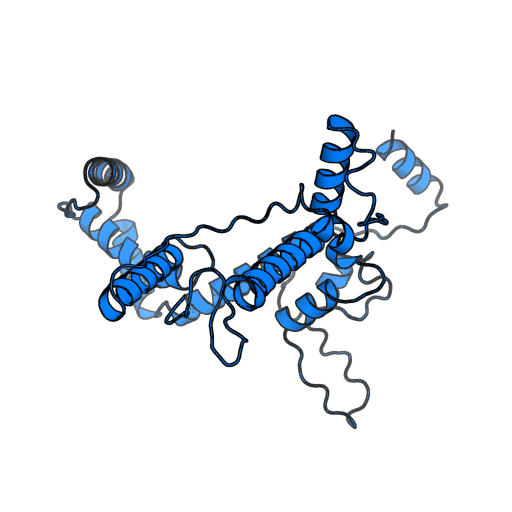3,95,69,85,77,67,85,69,84,37,26,67,56,52,28,70,76,32,44,88,82,23,75,82,70,58,91,45,59,57,52,77,86,77,71,77,55,90,88,56,79,78,72,87,66,53,58,64,63,48,50,52,47,53,55,66,48,78,87,74,45,60,54,34,48,34,61,68,53,50,52,52,50,50,50,51,54,48,53,51,50,40,53,51,44,38,60,71,62,54,56,81,81,46,53,68,56,52,51,56,31,54,72,51,44,46,73,66,43,52,55,55,49,51,53,48,40,71,78,36,78,85,62,76,64,79,50,74,29,35,41,28,46,57,53,50,48,53,60,48,48,63,43,36,45,65,30,90,91,27,72,46,38,55,50,50,54,50,51,51,53,52,50,48,34,71,77,69,44,78,73,94,71,89,83,88,88,78,86,57,52,60,79,34,68,66,23,40,48,59,46,66,48,93,72,57,81,94,52,57,80,78,76,71,49,76,69,65,50,48,53,51,38,41,50,46,37,71,47,18,55,53,20,41,53,51,38,49,55,50,52,53,50,47,41,43,42,62,47,39,6,68,75,41,97,79,22,52,22,83,89,39,68,63,88,78,133